Protein AF-M0CN90-F1 (afdb_monomer_lite)

Radius of gyration: 18.88 Å; chains: 1; bounding box: 42×48×54 Å

pLDDT: mean 77.05, std 21.04, range [26.45, 98.25]

Sequence (256 aa):
MTVVVMGIDALDPELVDPEGHPNLTLDAHRAVGTIESAAGEPSTHELWPTIITGLDPADHGLTLEDDGVAWGNPLLEFGSGVADYLLPDGLQTRIGAWLLTNTDTDAFRTPATYYEEEGIETLFDGREATAIGVPNYVVDPDSEDREHNLRRSLGDLFERDSEATGGHTSADPYEFYERCMEMAMVRVARARRGLRGGRYELVFAYTSGLDLIGHVTYDLPDLQRAAYDEIDEFVGELRGDLDEGDELLPVSYTHL

Foldseek 3Di:
DAEEEEEEEAPDPVLDDCVLQVLLVDPDDDDDDDQCAPVRFDDLQFVLLCVFQVDHSVVLVRHCVVPLQDDDDPVVVVVVVVCVVPPDPVVVVVVSVCCVLPPPSDSFAQEQVSCVVVVGDTPPPPWQEDEAPRTNYHPDSPDDHPVNVLSNVCVQQWAADPVDPLRTEHPDLVVNLVSLLVNLLVQLVVLLVVLVVPRTNYYYTYGCSLSSSCSHCVVPSVSSSVSSSSNSVSSVVSVVSDDPPYHYHYDYDHTD

InterPro domains:
  IPR002591 Type I phosphodiesterase/nucleotide pyrophosphatase/phosphate transferase [PF01663] (3-245)
  IPR017850 Alkaline-phosphatase-like, core domain superfamily [G3DSA:3.40.720.10] (2-249)
  IPR017850 Alkaline-phosphatase-like, core domain superfamily [SSF53649] (3-240)

Structure (mmCIF, N/CA/C/O backbone):
data_AF-M0CN90-F1
#
_entry.id   AF-M0CN90-F1
#
loop_
_atom_site.group_PDB
_atom_site.id
_atom_site.type_symbol
_atom_site.label_atom_id
_atom_site.label_alt_id
_atom_site.label_comp_id
_atom_site.label_asym_id
_atom_site.label_entity_id
_atom_site.label_seq_id
_atom_site.pdbx_PDB_ins_code
_atom_site.Cartn_x
_atom_site.Cartn_y
_atom_site.Cartn_z
_atom_site.occupancy
_atom_site.B_iso_or_equiv
_atom_site.auth_seq_id
_atom_site.auth_comp_id
_atom_site.auth_asym_id
_atom_site.auth_atom_id
_atom_site.pdbx_PDB_model_num
ATOM 1 N N . MET A 1 1 ? -7.919 -5.047 20.293 1.00 91.62 1 MET A N 1
ATOM 2 C CA . MET A 1 1 ? -8.164 -5.665 18.989 1.00 91.62 1 MET A CA 1
ATOM 3 C C . MET A 1 1 ? -8.073 -4.564 17.974 1.00 91.62 1 MET A C 1
ATOM 5 O O . MET A 1 1 ? -8.886 -3.646 18.005 1.00 91.62 1 MET A O 1
ATOM 9 N N . THR A 1 2 ? -7.050 -4.664 17.148 1.00 97.31 2 THR A N 1
ATOM 10 C CA . THR A 1 2 ? -6.794 -3.826 15.990 1.00 97.31 2 THR A CA 1
ATOM 11 C C . THR A 1 2 ? -6.847 -4.734 14.775 1.00 97.31 2 THR A C 1
ATOM 13 O O . THR A 1 2 ? -6.195 -5.777 14.760 1.00 97.31 2 THR A O 1
ATOM 16 N N . VAL A 1 3 ? -7.603 -4.345 13.756 1.00 97.56 3 VAL A N 1
ATOM 17 C CA . VAL A 1 3 ? -7.499 -4.965 12.435 1.00 97.56 3 VAL A CA 1
ATOM 18 C C . VAL A 1 3 ? -6.514 -4.141 11.620 1.00 97.56 3 VAL A C 1
ATOM 20 O O . VAL A 1 3 ? -6.667 -2.926 11.487 1.00 97.56 3 VAL A O 1
ATOM 23 N N . VAL A 1 4 ? -5.485 -4.790 11.091 1.00 97.75 4 VAL A N 1
ATOM 24 C CA . VAL A 1 4 ? -4.494 -4.173 10.218 1.00 97.75 4 VAL A CA 1
ATOM 25 C C . VAL A 1 4 ? -4.732 -4.663 8.801 1.00 97.75 4 VAL A C 1
ATOM 27 O O . VAL A 1 4 ? -4.558 -5.842 8.514 1.00 97.75 4 VAL A O 1
ATOM 30 N N . VAL A 1 5 ? -5.111 -3.757 7.908 1.00 96.81 5 VAL A N 1
ATOM 31 C CA . VAL A 1 5 ? -5.184 -4.029 6.474 1.00 96.81 5 VAL A CA 1
ATOM 32 C C . VAL A 1 5 ? -3.907 -3.514 5.826 1.00 96.81 5 VAL A C 1
ATOM 34 O O . VAL A 1 5 ? -3.586 -2.329 5.940 1.00 96.81 5 VAL A O 1
ATOM 37 N N . MET A 1 6 ? -3.176 -4.408 5.165 1.00 95.94 6 MET A N 1
ATOM 38 C CA . MET A 1 6 ? -1.982 -4.068 4.396 1.00 95.94 6 MET A CA 1
ATOM 39 C C . MET A 1 6 ? -2.282 -4.252 2.912 1.00 95.94 6 MET A C 1
ATOM 41 O O . MET A 1 6 ? -2.244 -5.363 2.387 1.00 95.94 6 MET A O 1
ATOM 45 N N . GLY A 1 7 ? -2.602 -3.149 2.249 1.00 93.31 7 GLY A N 1
ATOM 46 C CA . GLY A 1 7 ? -2.740 -3.073 0.809 1.00 93.31 7 GLY A CA 1
ATOM 47 C C . GLY A 1 7 ? -1.380 -3.158 0.125 1.00 93.31 7 GLY A C 1
ATOM 48 O O . GLY A 1 7 ? -0.528 -2.293 0.335 1.00 93.31 7 GLY A O 1
ATOM 49 N N . ILE A 1 8 ? -1.176 -4.192 -0.680 1.00 91.88 8 ILE A N 1
ATOM 50 C CA . ILE A 1 8 ? 0.037 -4.395 -1.474 1.00 91.88 8 ILE A CA 1
ATOM 51 C C . ILE A 1 8 ? -0.403 -4.364 -2.928 1.00 91.88 8 ILE A C 1
ATOM 53 O O . ILE A 1 8 ? -1.135 -5.253 -3.351 1.00 91.88 8 ILE A O 1
ATOM 57 N N . ASP A 1 9 ? -0.030 -3.333 -3.674 1.00 86.81 9 ASP A N 1
ATOM 58 C CA . ASP A 1 9 ? -0.393 -3.262 -5.088 1.00 86.81 9 ASP A CA 1
ATOM 59 C C . ASP A 1 9 ? 0.385 -4.293 -5.918 1.00 86.81 9 ASP A C 1
ATOM 61 O O . ASP A 1 9 ? 1.567 -4.508 -5.649 1.00 86.81 9 ASP A O 1
ATOM 65 N N . ALA A 1 10 ? -0.276 -4.912 -6.897 1.00 81.56 10 ALA A N 1
ATOM 66 C CA . ALA A 1 10 ? 0.286 -5.896 -7.824 1.00 81.56 10 ALA A CA 1
ATOM 67 C C . ALA A 1 10 ? 1.045 -7.066 -7.159 1.00 81.56 10 ALA A C 1
ATOM 69 O O . ALA A 1 10 ? 2.125 -7.461 -7.606 1.00 81.56 10 ALA A O 1
ATOM 70 N N . LEU A 1 11 ? 0.491 -7.645 -6.084 1.00 86.62 11 LEU A N 1
ATOM 71 C CA . LEU A 1 11 ? 1.008 -8.894 -5.518 1.00 86.62 11 LEU A CA 1
ATOM 72 C C . LEU A 1 11 ? 0.557 -10.064 -6.401 1.00 86.62 11 LEU A C 1
ATOM 74 O O . LEU A 1 11 ? -0.553 -10.585 -6.260 1.00 86.62 11 LEU A O 1
ATOM 78 N N . ASP A 1 12 ? 1.428 -10.473 -7.314 1.00 83.56 12 ASP A N 1
ATOM 79 C CA . ASP A 1 12 ? 1.154 -11.522 -8.286 1.00 83.56 12 ASP A CA 1
ATOM 80 C C . ASP A 1 12 ? 1.281 -12.918 -7.645 1.00 83.56 12 ASP A C 1
ATOM 82 O O . ASP A 1 12 ? 2.375 -13.302 -7.212 1.00 83.56 12 ASP A O 1
ATOM 86 N N . PRO A 1 13 ? 0.201 -13.724 -7.596 1.00 80.94 13 PRO A N 1
ATOM 87 C CA . PRO A 1 13 ? 0.254 -15.076 -7.053 1.00 80.94 13 PRO A CA 1
ATOM 88 C C . PRO A 1 13 ? 1.212 -16.011 -7.809 1.00 80.94 13 PRO A C 1
ATOM 90 O O . PRO A 1 13 ? 1.616 -17.020 -7.234 1.00 80.94 13 PRO A O 1
ATOM 93 N N . GLU A 1 14 ? 1.587 -15.717 -9.059 1.00 83.19 14 GLU A N 1
ATOM 94 C CA . GLU A 1 14 ? 2.579 -16.500 -9.807 1.00 83.19 14 GLU A CA 1
ATOM 95 C C . GLU A 1 14 ? 4.022 -16.232 -9.351 1.00 83.19 14 GLU A C 1
ATOM 97 O O . GLU A 1 14 ? 4.887 -17.100 -9.500 1.00 83.19 14 GLU A O 1
ATOM 102 N N . LEU A 1 15 ? 4.285 -15.059 -8.765 1.00 85.31 15 LEU A N 1
ATOM 103 C CA . LEU A 1 15 ? 5.597 -14.674 -8.232 1.00 85.31 15 LEU A CA 1
ATOM 104 C C . LEU A 1 15 ? 5.745 -14.987 -6.736 1.00 85.31 15 LEU A C 1
ATOM 106 O O . LEU A 1 15 ? 6.863 -15.068 -6.220 1.00 85.31 15 LEU A O 1
ATOM 110 N N . VAL A 1 16 ? 4.633 -15.221 -6.036 1.00 88.19 16 VAL A N 1
ATOM 111 C CA . VAL A 1 16 ? 4.636 -15.604 -4.624 1.00 88.19 16 VAL A CA 1
ATOM 112 C C . VAL A 1 16 ? 4.967 -17.094 -4.448 1.00 88.19 16 VAL A C 1
ATOM 114 O O . VAL A 1 16 ? 4.145 -17.971 -4.696 1.00 88.19 16 VAL A O 1
ATOM 117 N N . ASP A 1 17 ? 6.159 -17.388 -3.925 1.00 88.88 17 ASP A N 1
ATOM 118 C CA . ASP A 1 17 ? 6.521 -18.699 -3.365 1.00 88.88 17 ASP A CA 1
ATOM 119 C C . ASP A 1 17 ? 6.023 -18.851 -1.909 1.00 88.88 17 ASP A C 1
ATOM 121 O O . ASP A 1 17 ? 6.490 -18.111 -1.051 1.00 88.88 17 ASP A O 1
ATOM 125 N N . PRO A 1 18 ? 5.130 -19.800 -1.565 1.00 88.81 18 PRO A N 1
ATOM 126 C CA . PRO A 1 18 ? 4.679 -19.996 -0.183 1.00 88.81 18 PRO A CA 1
ATOM 127 C C . PRO A 1 18 ? 5.769 -20.429 0.809 1.00 88.81 18 PRO A C 1
ATOM 129 O O . PRO A 1 18 ? 5.632 -20.189 2.008 1.00 88.81 18 PRO A O 1
ATOM 132 N N . GLU A 1 19 ? 6.832 -21.099 0.348 1.00 89.44 19 GLU A N 1
ATOM 133 C CA . GLU A 1 19 ? 7.950 -21.477 1.224 1.00 89.44 19 GLU A CA 1
ATOM 134 C C . GLU A 1 19 ? 8.908 -20.298 1.449 1.00 89.44 19 GLU A C 1
ATOM 136 O O . GLU A 1 19 ? 9.444 -20.149 2.549 1.00 89.44 19 GLU A O 1
ATOM 141 N N . GLY A 1 20 ? 9.099 -19.465 0.421 1.00 91.44 20 GLY A N 1
ATOM 142 C CA . GLY A 1 20 ? 9.940 -18.264 0.458 1.00 91.44 20 GLY A CA 1
ATOM 143 C C . GLY A 1 20 ? 9.260 -17.035 1.069 1.00 91.44 20 GLY A C 1
ATOM 144 O O . GLY A 1 20 ? 9.920 -16.257 1.748 1.00 91.44 20 GLY A O 1
ATOM 145 N N . HIS A 1 21 ? 7.942 -16.904 0.897 1.00 94.19 21 HIS A N 1
ATOM 146 C CA . HIS A 1 21 ? 7.136 -15.747 1.294 1.00 94.19 21 HIS A CA 1
ATOM 147 C C . HIS A 1 21 ? 5.956 -16.136 2.217 1.00 94.19 21 HIS A C 1
ATOM 149 O O . HIS A 1 21 ? 4.772 -16.005 1.857 1.00 94.19 21 HIS A O 1
ATOM 155 N N . PRO A 1 22 ? 6.231 -16.652 3.428 1.00 92.31 22 PRO A N 1
ATOM 156 C CA . PRO A 1 22 ? 5.194 -17.107 4.357 1.00 92.31 22 PRO A CA 1
ATOM 157 C C . PRO A 1 22 ? 4.334 -15.969 4.938 1.00 92.31 22 PRO A C 1
ATOM 159 O O . PRO A 1 22 ? 3.266 -16.226 5.498 1.00 92.31 22 PRO A O 1
ATOM 162 N N . ASN A 1 23 ? 4.782 -14.714 4.861 1.00 93.38 23 ASN A N 1
ATOM 163 C CA . ASN A 1 23 ? 4.034 -13.549 5.333 1.00 93.38 23 ASN A CA 1
ATOM 164 C C . ASN A 1 23 ? 3.119 -12.972 4.246 1.00 93.38 23 ASN A C 1
ATOM 166 O O . ASN A 1 23 ? 2.105 -12.357 4.578 1.00 93.38 23 ASN A O 1
ATOM 170 N N . LEU A 1 24 ? 3.422 -13.227 2.969 1.00 90.31 24 LEU A N 1
ATOM 171 C CA . LEU A 1 24 ? 2.537 -12.929 1.834 1.00 90.31 24 LEU A CA 1
ATOM 172 C C . LEU A 1 24 ? 1.493 -14.034 1.602 1.00 90.31 24 LEU A C 1
ATOM 174 O O . LEU A 1 24 ? 0.438 -13.782 1.023 1.00 90.31 24 LEU A O 1
ATOM 178 N N . THR A 1 25 ? 1.744 -15.243 2.115 1.00 83.56 25 THR A N 1
ATOM 179 C CA . THR A 1 25 ? 0.852 -16.413 2.027 1.00 83.56 25 THR A CA 1
ATOM 180 C C . THR A 1 25 ? 0.270 -16.806 3.387 1.00 83.56 25 THR A C 1
ATOM 182 O O . THR A 1 25 ? 0.500 -17.901 3.898 1.00 83.56 25 THR A O 1
ATOM 185 N N . LEU A 1 26 ? -0.509 -15.903 3.997 1.00 70.75 26 LEU A N 1
ATOM 186 C CA . LEU A 1 26 ? -1.141 -16.156 5.300 1.00 70.75 26 LEU A CA 1
ATOM 187 C C . LEU A 1 26 ? -2.052 -17.404 5.311 1.00 70.75 26 LEU A C 1
ATOM 189 O O . LEU A 1 26 ? -2.418 -17.957 4.274 1.00 70.75 26 LEU A O 1
ATOM 193 N N . ASP A 1 27 ? -2.466 -17.809 6.520 1.00 70.06 27 ASP A N 1
ATOM 194 C CA . ASP A 1 27 ? -3.190 -19.058 6.822 1.00 70.06 27 ASP A CA 1
ATOM 195 C C . ASP A 1 27 ? -4.429 -19.320 5.941 1.00 70.06 27 ASP A C 1
ATOM 197 O O . ASP A 1 27 ? -4.827 -20.471 5.740 1.00 70.06 27 ASP A O 1
ATOM 201 N N . ALA A 1 28 ? -5.047 -18.260 5.413 1.00 69.62 28 ALA A N 1
ATOM 202 C CA . ALA A 1 28 ? -6.097 -18.334 4.413 1.00 69.62 28 ALA A CA 1
ATOM 203 C C . ALA A 1 28 ? -5.933 -17.214 3.376 1.00 69.62 28 ALA A C 1
ATOM 205 O O . ALA A 1 28 ? -5.725 -16.056 3.727 1.00 69.62 28 ALA A O 1
ATOM 206 N N . HIS A 1 29 ? -6.111 -17.556 2.102 1.00 69.62 29 HIS A N 1
ATOM 207 C CA . HIS A 1 29 ? -6.199 -16.603 0.999 1.00 69.62 29 HIS A CA 1
ATOM 208 C C . HIS A 1 29 ? -7.374 -16.975 0.091 1.00 69.62 29 HIS A C 1
ATOM 210 O O . HIS A 1 29 ? -7.769 -18.141 -0.013 1.00 69.62 29 HIS A O 1
ATOM 216 N N . ARG A 1 30 ? -7.963 -15.974 -0.562 1.00 68.94 30 ARG A N 1
ATOM 217 C CA . ARG A 1 30 ? -9.042 -16.164 -1.532 1.00 68.94 30 ARG A CA 1
ATOM 218 C C . ARG A 1 30 ? -8.953 -15.076 -2.593 1.00 68.94 30 ARG A C 1
ATOM 220 O O . ARG A 1 30 ? -8.788 -13.913 -2.248 1.00 68.94 30 ARG A O 1
ATOM 227 N N . ALA A 1 31 ? -9.138 -15.449 -3.857 1.00 67.75 31 ALA A N 1
ATOM 228 C CA . ALA A 1 31 ? -9.367 -14.470 -4.911 1.00 67.75 31 ALA A CA 1
ATOM 229 C C . ALA A 1 31 ? -10.684 -13.722 -4.647 1.00 67.75 31 ALA A C 1
ATOM 231 O O . ALA A 1 31 ? -11.738 -14.343 -4.442 1.00 67.75 31 ALA A O 1
ATOM 232 N N . VAL A 1 32 ? -10.620 -12.393 -4.642 1.00 65.19 32 VAL A N 1
ATOM 233 C CA . VAL A 1 32 ? -11.817 -11.551 -4.718 1.00 65.19 32 VAL A CA 1
ATOM 234 C C . VAL A 1 32 ? -12.443 -11.745 -6.109 1.00 65.19 32 VAL A C 1
ATOM 236 O O . VAL A 1 32 ? -11.771 -12.188 -7.042 1.00 65.19 32 VAL A O 1
ATOM 239 N N . GLY A 1 33 ? -13.753 -11.518 -6.243 1.00 60.81 33 GLY A N 1
ATOM 240 C CA . GLY A 1 33 ? -14.392 -11.530 -7.562 1.00 60.81 33 GLY A CA 1
ATOM 241 C C . GLY A 1 33 ? -13.743 -10.508 -8.500 1.00 60.81 33 GLY A C 1
ATOM 242 O O . GLY A 1 33 ? -13.182 -9.517 -8.039 1.00 60.81 33 GLY A O 1
ATOM 243 N N . THR A 1 34 ? -13.812 -10.751 -9.809 1.00 62.94 34 THR A N 1
ATOM 244 C CA . THR A 1 34 ? -13.372 -9.774 -10.810 1.00 62.94 34 THR A CA 1
ATOM 245 C C . THR A 1 34 ? -14.266 -8.545 -10.724 1.00 62.94 34 THR A C 1
ATOM 247 O O . THR A 1 34 ? -15.483 -8.666 -10.856 1.00 62.94 34 THR A O 1
ATOM 250 N N . ILE A 1 35 ? -13.659 -7.386 -10.497 1.00 62.88 35 ILE A N 1
ATOM 251 C CA . ILE A 1 35 ? -14.335 -6.096 -10.598 1.00 62.88 35 ILE A CA 1
ATOM 252 C C . ILE A 1 35 ? -14.234 -5.678 -12.066 1.00 62.88 35 ILE A C 1
ATOM 254 O O . ILE A 1 35 ? -13.133 -5.621 -12.619 1.00 62.88 35 ILE A O 1
ATOM 258 N N . GLU A 1 36 ? -15.377 -5.462 -12.718 1.00 60.16 36 GLU A N 1
ATOM 259 C CA . GLU A 1 36 ? -15.402 -4.909 -14.072 1.00 60.16 36 GLU A CA 1
ATOM 260 C C . GLU A 1 36 ? -15.020 -3.432 -13.984 1.00 60.16 36 GLU A C 1
ATOM 262 O O . GLU A 1 36 ? -15.802 -2.597 -13.533 1.00 60.16 36 GLU A O 1
ATOM 267 N N . SER A 1 37 ? -13.786 -3.126 -14.381 1.00 59.22 37 SER A N 1
ATOM 268 C CA . SER A 1 37 ? -13.364 -1.743 -14.568 1.00 59.22 37 SER A CA 1
ATOM 269 C C . SER A 1 37 ? -14.128 -1.116 -15.726 1.00 59.22 37 SER A C 1
ATOM 271 O O . SER A 1 37 ? -14.329 -1.761 -16.761 1.00 59.22 37 SER A O 1
ATOM 273 N N . ALA A 1 38 ? -14.472 0.164 -15.592 1.00 55.72 38 ALA A N 1
ATOM 274 C CA . ALA A 1 38 ? -15.058 0.936 -16.683 1.00 55.72 38 ALA A CA 1
ATOM 275 C C . ALA A 1 38 ? -14.080 1.049 -17.878 1.00 55.72 38 ALA A C 1
ATOM 277 O O . ALA A 1 38 ? -14.484 1.021 -19.038 1.00 55.72 38 ALA A O 1
ATOM 278 N N . ALA A 1 39 ? -12.768 1.038 -17.612 1.00 51.03 39 ALA A N 1
ATOM 279 C CA . ALA A 1 39 ? -11.722 1.019 -18.637 1.00 51.03 39 ALA A CA 1
ATOM 280 C C . ALA A 1 39 ? -11.492 -0.363 -19.286 1.00 51.03 39 ALA A C 1
ATOM 282 O O . ALA A 1 39 ? -10.714 -0.474 -20.234 1.00 51.03 39 ALA A O 1
ATOM 283 N N . GLY A 1 40 ? -12.141 -1.424 -18.795 1.00 51.19 40 GLY A N 1
ATOM 284 C CA . GLY A 1 40 ? -11.952 -2.798 -19.271 1.00 51.19 40 GLY A CA 1
ATOM 285 C C . GLY A 1 40 ? -10.717 -3.519 -18.710 1.00 51.19 40 GLY A C 1
ATOM 286 O O . GLY A 1 40 ? -10.581 -4.721 -18.935 1.00 51.19 40 GLY A O 1
ATOM 287 N N . GLU A 1 41 ? -9.864 -2.833 -17.942 1.00 54.50 41 GLU A N 1
ATOM 288 C CA . GLU A 1 41 ? -8.723 -3.399 -17.209 1.00 54.50 41 GLU A CA 1
ATOM 289 C C . GLU A 1 41 ? -8.724 -2.885 -15.757 1.00 54.50 41 GLU A C 1
ATOM 291 O O . GLU A 1 41 ? -8.949 -1.693 -15.554 1.00 54.50 41 GLU A O 1
ATOM 296 N N . PRO A 1 42 ? -8.483 -3.736 -14.738 1.00 58.62 42 PRO A N 1
ATOM 297 C CA . PRO A 1 42 ? -8.499 -3.314 -13.336 1.00 58.62 42 PRO A CA 1
ATOM 298 C C . PRO A 1 42 ? -7.538 -2.137 -13.089 1.00 58.62 42 PRO A C 1
ATOM 300 O O . PRO A 1 42 ? -6.386 -2.202 -13.489 1.00 58.62 42 PRO A O 1
ATOM 303 N N . SER A 1 43 ? -7.979 -1.067 -12.422 1.00 67.56 43 SER A N 1
ATOM 304 C CA . SER A 1 43 ? -7.132 0.100 -12.129 1.00 67.56 43 SER A CA 1
ATOM 305 C C . SER A 1 43 ? -7.096 0.414 -10.643 1.00 67.56 43 SER A C 1
ATOM 307 O O . SER A 1 43 ? -8.141 0.434 -9.990 1.00 67.56 43 SER A O 1
ATOM 309 N N . THR A 1 44 ? -5.921 0.788 -10.127 1.00 70.69 44 THR A N 1
ATOM 310 C CA . THR A 1 44 ? -5.745 1.371 -8.787 1.00 70.69 44 THR A CA 1
ATOM 311 C C . THR A 1 44 ? -6.780 2.462 -8.492 1.00 70.69 44 THR A C 1
ATOM 313 O O . THR A 1 44 ? -7.241 2.583 -7.357 1.00 70.69 44 THR A O 1
ATOM 316 N N . HIS A 1 45 ? -7.160 3.246 -9.513 1.00 72.88 45 HIS A N 1
ATOM 317 C CA . HIS A 1 45 ? -8.117 4.346 -9.392 1.00 72.88 45 HIS A CA 1
ATOM 318 C C . HIS A 1 45 ? -9.501 3.878 -8.923 1.00 72.88 45 HIS A C 1
ATOM 320 O O . HIS A 1 45 ? -10.139 4.552 -8.121 1.00 72.88 45 HIS A O 1
ATOM 326 N N . GLU A 1 46 ? -9.937 2.718 -9.402 1.00 74.94 46 GLU A N 1
ATOM 327 C CA . GLU A 1 46 ? -11.286 2.186 -9.200 1.00 74.94 46 GLU A CA 1
ATOM 328 C C . GLU A 1 46 ? -11.313 1.147 -8.071 1.00 74.94 46 GLU A C 1
ATOM 330 O O . GLU A 1 46 ? -12.214 1.125 -7.233 1.00 74.94 46 GLU A O 1
ATOM 335 N N . LEU A 1 47 ? -10.279 0.309 -7.991 1.00 81.50 47 LEU A N 1
ATOM 336 C CA . LEU A 1 47 ? -10.271 -0.852 -7.104 1.00 81.50 47 LEU A CA 1
ATOM 337 C C . LEU A 1 47 ? -10.116 -0.489 -5.631 1.00 81.50 47 LEU A C 1
ATOM 339 O O . LEU A 1 47 ? -10.755 -1.110 -4.788 1.00 81.50 47 LEU A O 1
ATOM 343 N N . TRP A 1 48 ? -9.285 0.497 -5.283 1.00 86.00 48 TRP A N 1
ATOM 344 C CA . TRP A 1 48 ? -9.124 0.877 -3.876 1.00 86.00 48 TRP A CA 1
ATOM 345 C C . TRP A 1 48 ? -10.375 1.542 -3.297 1.00 86.00 48 TRP A C 1
ATOM 347 O O . TRP A 1 48 ? -10.775 1.135 -2.204 1.00 86.00 48 TRP A O 1
ATOM 357 N N . PRO A 1 49 ? -11.058 2.463 -4.007 1.00 89.50 49 PRO A N 1
ATOM 358 C CA . PRO A 1 49 ? -12.402 2.894 -3.632 1.00 89.50 49 PRO A CA 1
ATOM 359 C C . PRO A 1 49 ? -13.386 1.732 -3.481 1.00 89.50 49 PRO A C 1
ATOM 361 O O . PRO A 1 49 ? -14.093 1.668 -2.476 1.00 89.50 49 PRO A O 1
ATOM 364 N N . THR A 1 50 ? -13.380 0.764 -4.403 1.00 89.19 50 THR A N 1
ATOM 365 C CA . THR A 1 50 ? -14.203 -0.451 -4.276 1.00 89.19 50 THR A CA 1
ATOM 366 C C . THR A 1 50 ? -13.862 -1.237 -3.002 1.00 89.19 50 THR A C 1
ATOM 368 O O . THR A 1 50 ? -14.757 -1.645 -2.267 1.00 89.19 50 THR A O 1
ATOM 371 N N . ILE A 1 51 ? -12.579 -1.409 -2.667 1.00 88.88 51 ILE A N 1
ATOM 372 C CA . ILE A 1 51 ? -12.138 -2.113 -1.450 1.00 88.88 51 ILE A CA 1
ATOM 373 C C . ILE A 1 51 ? -12.620 -1.397 -0.183 1.00 88.88 51 ILE A C 1
ATOM 375 O O . ILE A 1 51 ? -13.039 -2.061 0.767 1.00 88.88 51 ILE A O 1
ATOM 379 N N . ILE A 1 52 ? -12.553 -0.062 -0.142 1.00 93.38 52 ILE A N 1
ATOM 380 C CA . ILE A 1 52 ? -12.901 0.692 1.070 1.00 93.38 52 ILE A CA 1
ATOM 381 C C . ILE A 1 52 ? -14.401 0.954 1.228 1.00 93.38 52 ILE A C 1
ATOM 383 O O . ILE A 1 52 ? -14.837 1.172 2.355 1.00 93.38 52 ILE A O 1
ATOM 387 N N . THR A 1 53 ? -15.181 0.916 0.146 1.00 93.81 53 THR A N 1
ATOM 388 C CA . THR A 1 53 ? -16.639 1.163 0.160 1.00 93.81 53 THR A CA 1
ATOM 389 C C . THR A 1 53 ? -17.468 -0.118 0.038 1.00 93.81 53 THR A C 1
ATOM 391 O O . THR A 1 53 ? -18.601 -0.179 0.506 1.00 93.81 53 THR A O 1
ATOM 394 N N . GLY A 1 54 ? -16.917 -1.162 -0.587 1.00 90.56 54 GLY A N 1
ATOM 395 C CA . GLY A 1 54 ? -17.658 -2.355 -0.995 1.00 90.56 54 GLY A CA 1
ATOM 396 C C . GLY A 1 54 ? -18.609 -2.132 -2.178 1.00 90.56 54 GLY A C 1
ATOM 397 O O . GLY A 1 54 ? -19.450 -2.996 -2.427 1.00 90.56 54 GLY A O 1
ATOM 398 N N . LEU A 1 55 ? -18.509 -0.991 -2.867 1.00 90.44 55 LEU A N 1
ATOM 399 C CA . LEU A 1 55 ? -19.321 -0.620 -4.027 1.00 90.44 55 LEU A CA 1
ATOM 400 C C . LEU A 1 55 ? -18.568 -0.874 -5.333 1.00 90.44 55 LEU A C 1
ATOM 402 O O . LEU A 1 55 ? -17.347 -0.774 -5.356 1.00 90.44 55 LEU A O 1
ATOM 406 N N . ASP A 1 56 ? -19.292 -1.142 -6.419 1.00 87.06 56 ASP A N 1
ATOM 407 C CA . ASP A 1 56 ? -18.696 -1.223 -7.755 1.00 87.06 56 ASP A CA 1
ATOM 408 C C . ASP 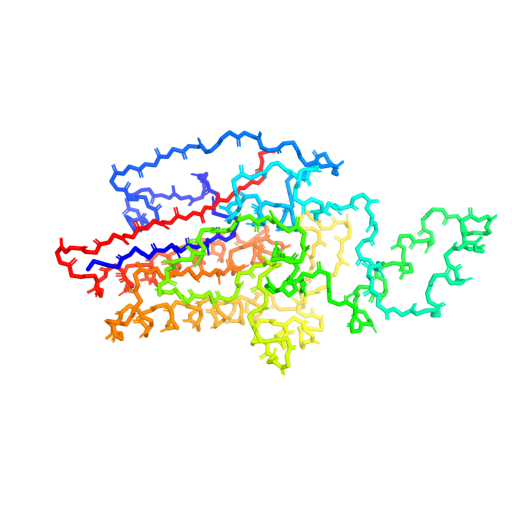A 1 56 ? -18.281 0.179 -8.266 1.00 87.06 56 ASP A C 1
ATOM 410 O O . ASP A 1 56 ? -18.823 1.190 -7.797 1.00 87.06 56 ASP A O 1
ATOM 414 N N . PRO A 1 57 ? -17.382 0.281 -9.270 1.00 84.69 57 PRO A N 1
ATOM 415 C CA . PRO A 1 57 ? -16.911 1.564 -9.804 1.00 84.69 57 PRO A CA 1
ATOM 416 C C . PRO A 1 57 ? -18.007 2.550 -10.206 1.00 84.69 57 PRO A C 1
ATOM 418 O O . PRO A 1 57 ? -17.925 3.738 -9.895 1.00 84.69 57 PRO A O 1
ATOM 421 N N . ALA A 1 58 ? -19.074 2.051 -10.833 1.00 84.50 58 ALA A N 1
ATOM 422 C CA . ALA A 1 58 ? -20.219 2.864 -11.236 1.00 84.50 58 ALA A CA 1
ATOM 423 C C . ALA A 1 58 ? -21.019 3.432 -10.048 1.00 84.50 58 ALA A C 1
ATOM 425 O O . ALA A 1 58 ? -21.682 4.457 -10.196 1.00 84.50 58 ALA A O 1
ATOM 426 N N . ASP A 1 59 ? -20.964 2.777 -8.886 1.00 88.81 59 ASP A N 1
ATOM 427 C CA . ASP A 1 59 ? -21.723 3.157 -7.694 1.00 88.81 59 ASP A CA 1
ATOM 428 C C . ASP A 1 59 ? -20.941 4.125 -6.798 1.00 88.81 59 ASP A C 1
ATOM 430 O O . ASP A 1 59 ? -21.543 5.011 -6.193 1.00 88.81 59 ASP A O 1
ATOM 434 N N . HIS A 1 60 ? -19.610 3.993 -6.723 1.00 88.00 60 HIS A N 1
ATOM 435 C CA . HIS A 1 60 ? -18.766 4.956 -6.005 1.00 88.00 60 HIS A CA 1
ATOM 436 C C . HIS A 1 60 ? -18.259 6.112 -6.881 1.00 88.00 60 HIS A C 1
ATOM 438 O O . HIS A 1 60 ? -17.555 6.976 -6.372 1.00 88.00 60 HIS A O 1
ATOM 444 N N . GLY A 1 61 ? -18.554 6.118 -8.186 1.00 85.12 61 GLY A N 1
ATOM 445 C CA . GLY A 1 61 ? -18.363 7.261 -9.091 1.00 85.12 61 GLY A CA 1
ATOM 446 C C . GLY A 1 61 ? -16.915 7.671 -9.388 1.00 85.12 61 GLY A C 1
ATOM 447 O O . GLY A 1 61 ? -16.694 8.696 -10.026 1.00 85.12 61 GLY A O 1
ATOM 448 N N . LEU A 1 62 ? -15.925 6.892 -8.947 1.00 82.12 62 LEU A N 1
ATOM 449 C CA . LEU A 1 62 ? -14.502 7.155 -9.193 1.00 82.12 62 LEU A CA 1
ATOM 450 C C . LEU A 1 62 ? -14.022 6.231 -10.310 1.00 82.12 62 LEU A C 1
ATOM 452 O O . LEU A 1 62 ? -13.385 5.218 -10.035 1.00 82.12 62 LEU A O 1
ATOM 456 N N . THR A 1 63 ? -14.400 6.554 -11.548 1.00 74.12 63 THR A N 1
ATOM 457 C CA . THR A 1 63 ? -14.124 5.760 -12.758 1.00 74.12 63 THR A CA 1
ATOM 458 C C . THR A 1 63 ? -13.116 6.435 -13.680 1.00 74.12 63 THR A C 1
ATOM 460 O O . THR A 1 63 ? -13.080 7.659 -13.772 1.00 74.12 63 THR A O 1
ATOM 463 N N . LEU A 1 64 ? -12.365 5.643 -14.445 1.00 62.56 64 LEU A N 1
ATOM 464 C CA . LEU A 1 64 ? -11.421 6.139 -15.454 1.00 62.56 64 LEU A CA 1
ATOM 465 C C . LEU A 1 64 ? -12.082 6.718 -16.721 1.00 62.56 64 LEU A C 1
ATOM 467 O O . LEU A 1 64 ? -11.388 7.358 -17.509 1.00 62.56 64 LEU A O 1
ATOM 471 N N . GLU A 1 65 ? -13.384 6.489 -16.944 1.00 49.59 65 GLU A N 1
ATOM 472 C CA . GLU A 1 65 ? -14.117 6.986 -18.126 1.00 49.59 65 GLU A CA 1
ATOM 473 C C . GLU A 1 65 ? -14.237 8.520 -18.171 1.00 49.59 65 GLU A C 1
ATOM 475 O O . GLU A 1 65 ? -14.306 9.094 -19.258 1.00 49.59 65 GLU A O 1
ATOM 480 N N . ASP A 1 66 ? -14.184 9.189 -17.017 1.00 43.03 66 ASP A N 1
ATOM 481 C CA . ASP A 1 66 ? -14.105 10.647 -16.911 1.00 43.03 66 ASP A CA 1
ATOM 482 C C . ASP A 1 66 ? -12.634 11.073 -16.835 1.00 43.03 66 ASP A C 1
ATOM 484 O O . ASP A 1 66 ? -12.189 11.507 -15.776 1.00 43.03 66 ASP A O 1
ATOM 488 N N . ASP A 1 67 ? -11.893 10.881 -17.941 1.00 40.22 67 ASP A N 1
ATOM 489 C CA . ASP A 1 67 ? -10.528 11.367 -18.224 1.00 40.22 67 ASP A CA 1
ATOM 490 C C . ASP A 1 67 ? -9.775 11.852 -16.974 1.00 40.22 67 ASP A C 1
ATOM 492 O O . ASP A 1 67 ? -10.079 12.939 -16.481 1.00 40.22 67 ASP A O 1
ATOM 496 N N . GLY A 1 68 ? -8.750 11.114 -16.520 1.00 40.25 68 GLY A N 1
ATOM 497 C CA . GLY A 1 68 ? -7.919 11.370 -15.321 1.00 40.25 68 GLY A CA 1
ATOM 498 C C . GLY A 1 68 ? -7.176 12.725 -15.220 1.00 40.25 68 GLY A C 1
ATOM 499 O O . GLY A 1 68 ? -6.089 12.798 -14.654 1.00 40.25 68 GLY A O 1
ATOM 500 N N . VAL A 1 69 ? -7.735 13.792 -15.788 1.00 35.88 69 VAL A N 1
ATOM 501 C CA . VAL A 1 69 ? -7.352 15.205 -15.785 1.00 35.88 69 VAL A CA 1
ATOM 502 C C . VAL A 1 69 ? -8.553 16.138 -15.477 1.00 35.88 69 VAL A C 1
ATOM 504 O O . VAL A 1 69 ? -8.369 17.350 -1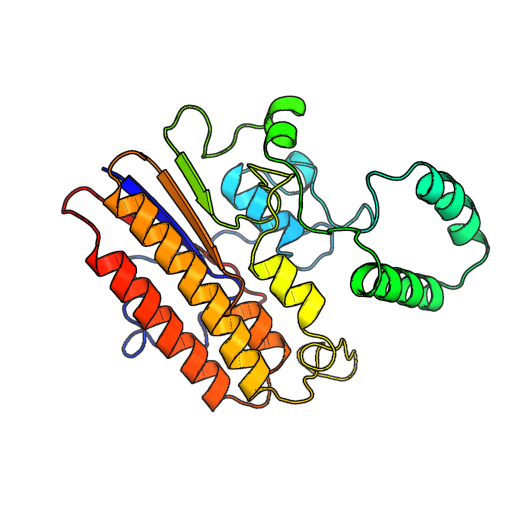5.372 1.00 35.88 69 VAL A O 1
ATOM 507 N N . ALA A 1 70 ? -9.779 15.646 -15.281 1.00 34.34 70 ALA A N 1
ATOM 508 C CA . ALA A 1 70 ? -10.827 16.424 -14.610 1.00 34.34 70 ALA A CA 1
ATOM 509 C C . ALA A 1 70 ? -10.737 16.070 -13.116 1.00 34.34 70 ALA A C 1
ATOM 511 O O . ALA A 1 70 ? -10.796 14.908 -12.755 1.00 34.34 70 ALA A O 1
ATOM 512 N N . TRP A 1 71 ? -10.430 16.969 -12.184 1.00 34.56 71 TRP A N 1
ATOM 513 C CA . TRP A 1 71 ? -11.314 18.042 -11.753 1.00 34.56 71 TRP A CA 1
ATOM 514 C C . TRP A 1 71 ? -10.540 19.100 -10.948 1.00 34.56 71 TRP A C 1
ATOM 516 O O . TRP A 1 71 ? -9.690 18.778 -10.121 1.00 34.56 71 TRP A O 1
ATOM 526 N N . GLY A 1 72 ? -10.881 20.378 -11.164 1.00 28.97 72 GLY A N 1
ATOM 527 C CA . GLY A 1 72 ? -10.524 21.477 -10.253 1.00 28.97 72 GLY A CA 1
ATOM 528 C C . GLY A 1 72 ? -10.165 22.825 -10.889 1.00 28.97 72 GLY A C 1
ATOM 529 O O . GLY A 1 72 ? -10.111 23.826 -10.173 1.00 28.97 72 GLY A O 1
ATOM 530 N N . ASN A 1 73 ? -9.940 22.914 -12.207 1.00 30.22 73 ASN A N 1
ATOM 531 C CA . ASN A 1 73 ? -9.547 24.178 -12.843 1.00 30.22 73 ASN A CA 1
ATOM 532 C C . ASN A 1 73 ? -10.575 24.650 -13.893 1.00 30.22 73 ASN A C 1
ATOM 534 O O . ASN A 1 73 ? -10.632 24.071 -14.979 1.00 30.22 73 ASN A O 1
ATOM 538 N N . PRO A 1 74 ? -11.323 25.746 -13.643 1.00 34.12 74 PRO A N 1
ATOM 539 C CA . PRO A 1 74 ? -12.285 26.325 -14.593 1.00 34.12 74 PRO A CA 1
ATOM 540 C C . PRO A 1 74 ? -11.701 26.664 -15.977 1.00 34.12 74 PRO A C 1
ATOM 542 O O . PRO A 1 74 ? -12.437 26.877 -16.937 1.00 34.12 74 PRO A O 1
ATOM 545 N N . LEU A 1 75 ? -10.370 26.750 -16.097 1.00 31.98 75 LEU A N 1
ATOM 546 C CA . LEU A 1 75 ? -9.676 26.967 -17.368 1.00 31.98 75 LEU A CA 1
ATOM 547 C C . LEU A 1 75 ? -9.584 25.705 -18.243 1.00 31.98 75 LEU A C 1
ATOM 549 O O . LEU A 1 75 ? -9.493 25.845 -19.462 1.00 31.98 75 LEU A O 1
ATOM 553 N N . LEU A 1 76 ? -9.615 24.502 -17.658 1.00 34.09 76 LEU A N 1
ATOM 554 C CA . LEU A 1 76 ? -9.536 23.230 -18.391 1.00 34.09 76 LEU A CA 1
ATOM 555 C C . LEU A 1 76 ? -10.899 22.815 -18.971 1.00 34.09 76 LEU A C 1
ATOM 557 O O . LEU A 1 76 ? -10.950 22.390 -20.123 1.00 34.09 76 LEU A O 1
ATOM 561 N N . GLU A 1 77 ? -12.002 23.077 -18.259 1.00 36.72 77 GLU A N 1
ATOM 562 C CA . GLU A 1 77 ? -13.377 22.870 -18.763 1.00 36.72 77 GLU A CA 1
ATOM 563 C C . GLU A 1 77 ? -13.690 23.711 -20.012 1.00 36.72 77 GLU A C 1
ATOM 565 O O . GLU A 1 77 ? -14.471 23.312 -20.873 1.00 36.72 77 GLU A O 1
ATOM 570 N N . PHE A 1 78 ? -13.066 24.886 -20.147 1.00 36.31 78 PHE A N 1
ATOM 571 C CA . PHE A 1 78 ? -13.254 25.741 -21.322 1.00 36.31 78 PHE A CA 1
ATOM 572 C C . PHE A 1 78 ? -12.389 25.305 -22.520 1.00 36.31 78 PHE A C 1
ATOM 574 O O . PHE A 1 78 ? -12.666 25.687 -23.659 1.00 36.31 78 PHE A O 1
ATOM 581 N N . GLY A 1 79 ? -11.331 24.524 -22.274 1.00 34.94 79 GLY A N 1
ATOM 582 C CA . GLY A 1 79 ? -10.403 24.029 -23.292 1.00 34.94 79 GLY A CA 1
ATOM 583 C C . GLY A 1 79 ? -10.808 22.683 -23.900 1.00 34.94 79 GLY A C 1
ATOM 584 O O . GLY A 1 79 ? -10.643 22.502 -25.109 1.00 34.94 79 GLY A O 1
ATOM 585 N N . SER A 1 80 ? -11.372 21.770 -23.100 1.00 32.28 80 SER A N 1
ATOM 586 C CA . SER A 1 80 ? -11.765 20.419 -23.539 1.00 32.28 80 SER A CA 1
ATOM 587 C C . SER A 1 80 ? -12.807 20.450 -24.661 1.00 32.28 80 SER A C 1
ATOM 589 O O . SER A 1 80 ? -12.610 19.822 -25.699 1.00 32.28 80 SER A O 1
ATOM 591 N N . GLY A 1 81 ? -13.816 21.323 -24.560 1.00 39.06 81 GLY A N 1
ATOM 592 C CA . GLY A 1 81 ? -14.850 21.475 -25.594 1.00 39.06 81 GLY A CA 1
ATOM 593 C C . GLY A 1 81 ? -14.358 21.979 -26.963 1.00 39.06 81 GLY A C 1
ATOM 594 O O . GLY A 1 81 ? -15.099 21.918 -27.943 1.00 39.06 81 GLY A O 1
ATOM 595 N N . VAL A 1 82 ? -13.123 22.487 -27.062 1.00 40.00 82 VAL A N 1
ATOM 596 C CA . VAL A 1 82 ? -12.494 22.903 -28.333 1.00 40.00 82 VAL A CA 1
ATOM 597 C C . VAL A 1 82 ? -11.524 21.836 -28.858 1.00 40.00 82 VAL A C 1
ATOM 599 O O . VAL A 1 82 ? -11.330 21.731 -30.072 1.00 40.00 82 VAL A O 1
ATOM 602 N N . ALA A 1 83 ? -10.930 21.039 -27.966 1.00 37.47 83 ALA A N 1
ATOM 603 C CA . ALA A 1 83 ? -9.967 19.997 -28.308 1.00 37.47 83 ALA A CA 1
ATOM 604 C C . ALA A 1 83 ? -10.622 18.812 -29.039 1.00 37.47 83 ALA A C 1
ATOM 606 O O . ALA A 1 83 ? -10.074 18.377 -30.054 1.00 37.47 83 ALA A O 1
ATOM 607 N N . ASP A 1 84 ? -11.824 18.401 -28.618 1.00 41.84 84 ASP A N 1
ATOM 608 C CA . ASP A 1 84 ? -12.573 17.261 -29.186 1.00 41.84 84 ASP A CA 1
ATOM 609 C C . ASP A 1 84 ? -12.914 17.400 -30.674 1.00 41.84 84 ASP A C 1
ATOM 611 O O . ASP A 1 84 ? -13.196 16.422 -31.361 1.00 41.84 84 ASP A O 1
ATOM 615 N N . TYR A 1 85 ? -12.899 18.626 -31.203 1.00 44.09 85 TYR A N 1
ATOM 616 C CA . TYR A 1 85 ? -13.231 18.880 -32.604 1.00 44.09 85 TYR A CA 1
ATOM 617 C C . TYR A 1 85 ? -12.003 19.075 -33.505 1.00 44.09 85 TYR A C 1
ATOM 619 O O . TYR A 1 85 ? -12.124 19.040 -34.731 1.00 44.09 85 TYR A O 1
ATOM 627 N N . LEU A 1 86 ? -10.822 19.339 -32.935 1.00 43.16 86 LEU A N 1
ATOM 628 C CA . LEU A 1 86 ? -9.676 19.864 -33.690 1.00 43.16 86 LEU A CA 1
ATOM 629 C C . LEU A 1 86 ? -8.404 19.023 -33.596 1.00 43.16 86 LEU A C 1
ATOM 631 O O . LEU A 1 86 ? -7.528 19.189 -34.450 1.00 43.16 86 LEU A O 1
ATOM 635 N N . LEU A 1 87 ? -8.275 18.145 -32.602 1.00 38.03 87 LEU A N 1
ATOM 636 C CA . LEU A 1 87 ? -7.055 17.373 -32.387 1.00 38.03 87 LEU A CA 1
ATOM 637 C C . LEU A 1 87 ? -7.292 15.880 -32.652 1.00 38.03 87 LEU A C 1
ATOM 639 O O . LEU A 1 87 ? -8.243 15.321 -32.126 1.00 38.03 87 LEU A O 1
ATOM 643 N N . PRO A 1 88 ? -6.441 15.219 -33.459 1.00 43.91 88 PRO A N 1
ATOM 644 C CA . PRO A 1 88 ? -6.491 13.770 -33.624 1.00 43.91 88 PRO A CA 1
ATOM 645 C C . PRO A 1 88 ? -6.234 13.048 -32.295 1.00 43.91 88 PRO A C 1
ATOM 647 O O . PRO A 1 88 ? -5.322 13.445 -31.565 1.00 43.91 88 PRO A O 1
ATOM 650 N N . ASP A 1 89 ? -6.937 11.939 -32.057 1.00 40.81 89 ASP A N 1
ATOM 651 C CA . ASP A 1 89 ? -6.911 11.149 -30.813 1.00 40.81 89 ASP A CA 1
ATOM 652 C C . ASP A 1 89 ? -5.482 10.866 -30.298 1.00 40.81 89 ASP A C 1
ATOM 654 O O . ASP A 1 89 ? -5.171 11.073 -29.129 1.00 40.81 89 ASP A O 1
ATOM 658 N N . GLY A 1 90 ? -4.540 10.516 -31.185 1.00 31.86 90 GLY A N 1
ATOM 659 C CA . GLY A 1 90 ? -3.145 10.230 -30.803 1.00 31.86 90 GLY A CA 1
ATOM 660 C C . GLY A 1 90 ? -2.325 11.440 -30.319 1.00 31.86 90 GLY A C 1
ATOM 661 O O . GLY A 1 90 ? -1.272 11.271 -29.702 1.00 31.86 90 GLY A O 1
ATOM 662 N N . LEU A 1 91 ? -2.776 12.666 -30.597 1.00 38.12 91 LEU A N 1
ATOM 663 C CA . LEU A 1 91 ? -2.195 13.909 -30.076 1.00 38.12 91 LEU A CA 1
ATOM 664 C C . LEU A 1 91 ? -2.839 14.293 -28.739 1.00 38.12 91 LEU A C 1
ATOM 666 O O . LEU A 1 91 ? -2.129 14.777 -27.862 1.00 38.12 91 LEU A O 1
ATOM 670 N N . GLN A 1 92 ? -4.130 14.001 -28.559 1.00 40.69 92 GLN A N 1
ATOM 671 C CA . GLN A 1 92 ? -4.825 14.103 -27.273 1.00 40.69 92 GLN A CA 1
ATOM 672 C C . GLN A 1 92 ? -4.206 13.162 -26.235 1.00 40.69 92 GLN A C 1
ATOM 674 O O . GLN A 1 92 ? -3.827 13.632 -25.170 1.00 40.69 92 GLN A O 1
ATOM 679 N N . THR A 1 93 ? -3.958 11.889 -26.567 1.00 36.62 93 THR A N 1
ATOM 680 C CA . THR A 1 93 ? -3.292 10.943 -25.651 1.00 36.62 93 THR A CA 1
ATOM 681 C C . THR A 1 93 ? -1.889 11.409 -25.260 1.00 36.62 93 THR A C 1
ATOM 683 O O . THR A 1 93 ? -1.479 11.253 -24.117 1.00 36.62 93 THR A O 1
ATOM 686 N N . ARG A 1 94 ? -1.143 12.031 -26.183 1.00 33.59 94 ARG A N 1
ATOM 687 C CA . ARG A 1 94 ? 0.199 12.573 -25.902 1.00 33.59 94 ARG A CA 1
ATOM 688 C C . ARG A 1 94 ? 0.168 13.849 -25.064 1.00 33.59 94 ARG A C 1
ATOM 690 O O . ARG A 1 94 ? 1.069 14.050 -24.261 1.00 33.59 94 ARG A O 1
ATOM 697 N N . ILE A 1 95 ? -0.842 14.698 -25.243 1.00 36.34 95 ILE A N 1
ATOM 698 C CA . ILE A 1 95 ? -1.040 15.910 -24.437 1.00 36.34 95 ILE A CA 1
ATOM 699 C C . ILE A 1 95 ? -1.565 15.543 -23.044 1.00 36.34 95 ILE A C 1
ATOM 701 O O . ILE A 1 95 ? -1.066 16.090 -22.071 1.00 36.34 95 ILE A O 1
ATOM 705 N N . GLY A 1 96 ? -2.485 14.581 -22.934 1.00 34.94 96 GLY A N 1
ATOM 706 C CA . GLY A 1 96 ? -2.946 14.010 -21.666 1.00 34.94 96 GLY A CA 1
ATOM 707 C C . GLY A 1 96 ? -1.819 13.302 -20.915 1.00 34.94 96 GLY A C 1
ATOM 708 O O . GLY A 1 96 ? -1.618 13.559 -19.736 1.00 34.94 96 GLY A O 1
ATOM 709 N N . ALA A 1 97 ? -0.993 12.515 -21.613 1.00 38.84 97 ALA A N 1
ATOM 710 C CA . ALA A 1 97 ? 0.207 11.908 -21.037 1.00 38.84 97 ALA A CA 1
ATOM 711 C C . ALA A 1 97 ? 1.234 12.963 -20.596 1.00 38.84 97 ALA A C 1
ATOM 713 O O . ALA A 1 97 ? 1.781 12.859 -19.508 1.00 38.84 97 ALA A O 1
ATOM 714 N N . TRP A 1 98 ? 1.455 14.019 -21.387 1.00 35.72 98 TRP A N 1
ATOM 715 C CA . TRP A 1 98 ? 2.323 15.129 -20.986 1.00 35.72 98 TRP A CA 1
ATOM 716 C C . TRP A 1 98 ? 1.746 15.923 -19.805 1.00 35.72 98 TRP A C 1
ATOM 718 O O . TRP A 1 98 ? 2.505 16.355 -18.951 1.00 35.72 98 TRP A O 1
ATOM 728 N N . LEU A 1 99 ? 0.425 16.092 -19.703 1.00 33.03 99 LEU A N 1
ATOM 729 C CA . LEU A 1 99 ? -0.231 16.730 -18.557 1.00 33.03 99 LEU A CA 1
ATOM 730 C C . LEU A 1 99 ? -0.105 15.868 -17.291 1.00 33.03 99 LEU A C 1
ATOM 732 O O . LEU A 1 99 ? 0.279 16.397 -16.255 1.00 33.03 99 LEU A O 1
ATOM 736 N N . LEU A 1 100 ? -0.317 14.555 -17.373 1.00 38.75 100 LEU A N 1
ATOM 737 C CA . LEU A 1 100 ? -0.124 13.627 -16.249 1.00 38.75 100 LEU A CA 1
ATOM 738 C C . LEU A 1 100 ? 1.338 13.573 -15.770 1.00 38.75 100 LEU A C 1
ATOM 740 O O . LEU A 1 100 ? 1.593 13.433 -14.579 1.00 38.75 100 LEU A O 1
ATOM 744 N N . THR A 1 101 ? 2.305 13.711 -16.6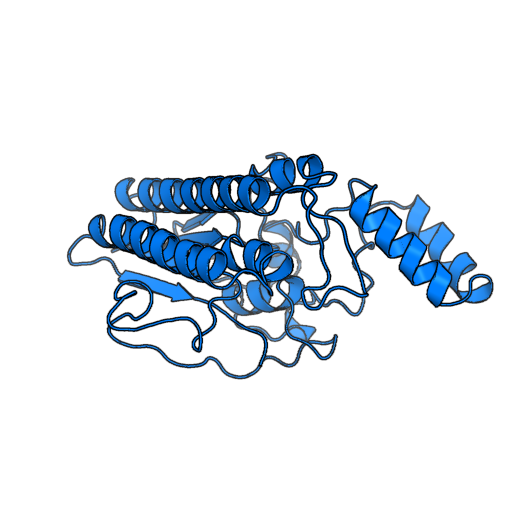82 1.00 34.88 101 THR A N 1
ATOM 745 C CA . THR A 1 101 ? 3.740 13.736 -16.345 1.00 34.88 101 THR A CA 1
ATOM 746 C C . THR A 1 101 ? 4.232 15.117 -15.890 1.00 34.88 101 THR A C 1
ATOM 748 O O . THR A 1 101 ? 5.229 15.203 -15.179 1.00 34.88 101 THR A O 1
ATOM 751 N N . ASN A 1 102 ? 3.578 16.208 -16.307 1.00 26.45 102 ASN A N 1
ATOM 752 C CA . ASN A 1 102 ? 4.162 17.555 -16.259 1.00 26.45 102 ASN A CA 1
ATOM 753 C C . ASN A 1 102 ? 3.243 18.635 -15.654 1.00 26.45 102 ASN A C 1
ATOM 755 O O . ASN A 1 102 ? 3.615 19.811 -15.641 1.00 26.45 102 ASN A O 1
ATOM 759 N N . THR A 1 103 ? 2.055 18.273 -15.158 1.00 31.50 103 THR A N 1
ATOM 760 C CA . THR A 1 103 ? 1.196 19.155 -14.352 1.00 31.50 103 THR A CA 1
ATOM 761 C C . THR A 1 103 ? 0.864 18.531 -13.003 1.00 31.50 103 THR A C 1
ATOM 763 O O . THR A 1 103 ? 0.720 17.320 -12.901 1.00 31.50 103 THR A O 1
ATOM 766 N N . ASP A 1 104 ? 0.708 19.386 -11.987 1.00 36.00 104 ASP A N 1
ATOM 767 C CA . ASP A 1 104 ? 0.286 19.085 -10.605 1.00 36.00 104 ASP A CA 1
ATOM 768 C C . ASP A 1 104 ? -1.145 18.489 -10.497 1.00 36.00 104 ASP A C 1
ATOM 770 O O . ASP A 1 104 ? -1.822 18.655 -9.483 1.00 36.00 104 ASP A O 1
ATOM 774 N N . THR A 1 105 ? -1.660 17.846 -11.550 1.00 38.97 105 THR A N 1
ATOM 775 C CA . THR A 1 105 ? -3.022 17.303 -11.600 1.00 38.97 105 THR A CA 1
ATOM 776 C C . THR A 1 105 ? -2.975 15.854 -11.122 1.00 38.97 105 THR A C 1
ATOM 778 O O . THR A 1 105 ? -2.700 14.926 -11.878 1.00 38.97 105 THR A O 1
ATOM 781 N N . ASP A 1 106 ? -3.148 15.696 -9.813 1.00 50.25 106 ASP A N 1
ATOM 782 C CA . ASP A 1 106 ? -3.025 14.446 -9.068 1.00 50.25 106 ASP A CA 1
ATOM 783 C C . ASP A 1 106 ? -4.173 13.466 -9.379 1.00 50.25 106 ASP A C 1
ATOM 785 O O . ASP A 1 106 ? -5.275 13.589 -8.848 1.00 50.25 106 ASP A O 1
ATOM 789 N N . ALA A 1 107 ? -3.905 12.448 -10.198 1.00 52.25 107 ALA A N 1
ATOM 790 C CA . ALA A 1 107 ? -4.904 11.473 -10.652 1.00 52.25 107 ALA A CA 1
ATOM 791 C C . ALA A 1 107 ? -5.447 10.514 -9.559 1.00 52.25 107 ALA A C 1
ATOM 793 O O . ALA A 1 107 ? -6.281 9.660 -9.856 1.00 52.25 107 ALA A O 1
ATOM 794 N N . PHE A 1 108 ? -4.995 10.623 -8.300 1.00 62.03 108 PHE A N 1
ATOM 795 C CA . PHE A 1 108 ? -5.344 9.678 -7.220 1.00 62.03 108 PHE A CA 1
ATOM 796 C C . PHE A 1 108 ? -5.581 10.337 -5.849 1.00 62.03 108 PHE A C 1
ATOM 798 O O . PHE A 1 108 ? -5.236 9.768 -4.806 1.00 62.03 108 PHE A O 1
ATOM 805 N N . ARG A 1 109 ? -6.107 11.570 -5.827 1.00 70.44 109 ARG A N 1
ATOM 806 C CA . ARG A 1 109 ? -6.264 12.367 -4.595 1.00 70.44 109 ARG A CA 1
ATOM 807 C C . ARG A 1 109 ? -7.696 12.766 -4.271 1.00 70.44 109 ARG A C 1
ATOM 809 O O . ARG A 1 109 ? -7.929 13.874 -3.788 1.00 70.44 109 ARG A O 1
ATOM 816 N N . THR A 1 110 ? -8.649 11.862 -4.456 1.00 84.00 110 THR A N 1
ATOM 817 C CA . THR A 1 110 ? -9.982 12.090 -3.896 1.00 84.00 110 THR A CA 1
ATOM 818 C C . THR A 1 110 ? -9.876 12.295 -2.372 1.00 84.00 110 THR A C 1
ATOM 820 O O . THR A 1 110 ? -9.319 11.438 -1.671 1.00 84.00 110 THR A O 1
ATOM 823 N N . PRO A 1 111 ? -10.321 13.449 -1.835 1.00 87.75 111 PRO A N 1
ATOM 824 C CA . PRO A 1 111 ? -10.285 13.706 -0.402 1.00 87.75 111 PRO A CA 1
ATOM 825 C C . PRO A 1 111 ? -11.281 12.797 0.317 1.00 87.75 111 PRO A C 1
ATOM 827 O O . PRO A 1 111 ? -12.328 12.467 -0.228 1.00 87.75 111 PRO A O 1
ATOM 830 N N . ALA A 1 112 ? -11.000 12.440 1.570 1.00 90.94 112 ALA A N 1
ATOM 831 C CA . ALA A 1 112 ? -11.911 11.607 2.361 1.00 90.94 112 ALA A CA 1
ATOM 832 C C . ALA A 1 112 ? -13.320 12.229 2.508 1.00 90.94 112 ALA A C 1
ATOM 834 O O . ALA A 1 112 ? -14.297 11.501 2.649 1.00 90.94 112 ALA A O 1
ATOM 835 N N . THR A 1 113 ? -13.443 13.560 2.415 1.00 90.31 113 THR A N 1
ATOM 836 C CA . THR A 1 113 ? -14.732 14.272 2.468 1.00 90.31 113 THR A CA 1
ATOM 837 C C . THR A 1 113 ? -15.650 13.962 1.290 1.00 90.31 113 THR A C 1
ATOM 839 O O . THR A 1 113 ? -16.859 14.070 1.450 1.00 90.31 113 THR A O 1
ATOM 842 N N . TYR A 1 114 ? -15.110 13.536 0.142 1.00 92.44 114 TYR A N 1
ATOM 843 C CA . TYR A 1 114 ? -15.905 13.131 -1.021 1.00 92.44 114 TYR A CA 1
ATOM 844 C C . TYR A 1 114 ? -16.944 12.068 -0.653 1.00 92.44 114 TYR A C 1
ATOM 846 O O . TYR A 1 114 ? -18.117 12.203 -0.983 1.00 92.44 114 TYR A O 1
ATOM 854 N N . TYR A 1 115 ? -16.523 11.038 0.084 1.00 94.19 115 TYR A N 1
ATOM 855 C CA . TYR A 1 115 ? -17.397 9.927 0.453 1.00 94.19 115 TYR A CA 1
ATOM 856 C C . TYR A 1 115 ? -18.544 10.399 1.354 1.00 94.19 115 TYR A C 1
ATOM 858 O O . TYR A 1 115 ? -19.693 10.036 1.129 1.00 94.19 115 TYR A O 1
ATOM 866 N N . GLU A 1 116 ? -18.267 11.286 2.315 1.00 92.69 116 GLU A N 1
ATOM 867 C CA . GLU A 1 116 ? -19.308 11.879 3.164 1.00 92.69 116 GLU A CA 1
ATOM 868 C C . GLU A 1 116 ? -20.268 12.772 2.357 1.00 92.69 116 GLU A C 1
ATOM 870 O O . GLU A 1 116 ? -21.484 12.703 2.549 1.00 92.69 116 GLU A O 1
ATOM 875 N N . GLU A 1 117 ? -19.738 13.591 1.443 1.00 93.00 117 GLU A N 1
ATOM 876 C CA . GLU A 1 117 ? -20.512 14.505 0.592 1.00 93.00 117 GLU A CA 1
ATOM 877 C C . GLU A 1 117 ? -21.453 13.758 -0.364 1.00 93.00 117 GLU A C 1
ATOM 879 O O . GLU A 1 117 ? -22.609 14.161 -0.526 1.00 93.00 117 GLU A O 1
ATOM 884 N N . GLU A 1 118 ? -20.995 12.636 -0.917 1.00 92.81 118 GLU A N 1
ATOM 885 C CA . GLU A 1 118 ? -21.780 11.758 -1.792 1.00 92.81 118 GLU A CA 1
ATOM 886 C C . GLU A 1 118 ? -22.636 10.737 -1.016 1.00 92.81 118 GLU A C 1
ATOM 888 O O . GLU A 1 118 ? -23.408 9.979 -1.604 1.00 92.81 118 GLU A O 1
ATOM 893 N N . GLY A 1 119 ? -22.558 10.725 0.320 1.00 94.75 119 GLY A N 1
ATOM 894 C CA . GLY A 1 119 ? -23.323 9.807 1.167 1.00 94.75 119 GLY A CA 1
ATOM 895 C C . GLY A 1 119 ? -22.909 8.338 1.021 1.00 94.75 119 GLY A C 1
ATOM 896 O O . GLY A 1 119 ? -23.739 7.445 1.208 1.00 94.75 119 GLY A O 1
ATOM 897 N N . ILE A 1 120 ? -21.644 8.097 0.682 1.00 96.69 120 ILE A N 1
ATOM 898 C CA . ILE A 1 120 ? -21.020 6.786 0.528 1.00 96.69 120 ILE A CA 1
ATOM 899 C C . ILE A 1 120 ? -20.342 6.400 1.846 1.00 96.69 120 ILE A C 1
ATOM 901 O O . ILE A 1 120 ? -19.459 7.102 2.332 1.00 96.69 120 ILE A O 1
ATOM 905 N N . GLU A 1 121 ? -20.740 5.262 2.413 1.00 96.62 121 GLU A N 1
ATOM 906 C CA . GLU A 1 121 ? -20.097 4.711 3.608 1.00 96.62 121 GLU A CA 1
ATOM 907 C C . GLU A 1 121 ? -18.756 4.056 3.244 1.00 96.62 121 GLU A C 1
ATOM 909 O O . GLU A 1 121 ? -18.632 3.363 2.231 1.00 96.62 121 GLU A O 1
ATOM 914 N N . THR A 1 122 ? -17.751 4.251 4.094 1.00 96.50 122 THR A N 1
ATOM 915 C CA . THR A 1 122 ? -16.448 3.590 3.991 1.00 96.50 122 THR A CA 1
ATOM 916 C C . THR A 1 122 ? -16.179 2.711 5.207 1.00 96.50 122 THR A C 1
ATOM 918 O O . THR A 1 122 ? -16.724 2.905 6.293 1.00 96.50 122 THR A O 1
ATOM 921 N N . LEU A 1 123 ? -15.246 1.769 5.077 1.00 95.62 123 LEU A N 1
ATOM 922 C CA . LEU A 1 123 ? -14.796 0.930 6.191 1.00 95.62 123 LEU A CA 1
ATOM 923 C C . LEU A 1 123 ? -14.163 1.715 7.357 1.00 95.62 123 LEU A C 1
ATOM 925 O O . LEU A 1 123 ? -13.949 1.138 8.427 1.00 95.62 123 LEU A O 1
ATOM 929 N N . PHE A 1 124 ? -13.857 3.002 7.163 1.00 96.50 124 PHE A N 1
ATOM 930 C CA . PHE A 1 124 ? -13.320 3.890 8.192 1.00 96.50 124 PHE A CA 1
ATOM 931 C C . PHE A 1 124 ? -14.418 4.507 9.068 1.00 96.50 124 PHE A C 1
ATOM 933 O O . PHE A 1 124 ? -14.126 4.956 10.179 1.00 96.50 124 PHE A O 1
ATOM 940 N N . ASP A 1 125 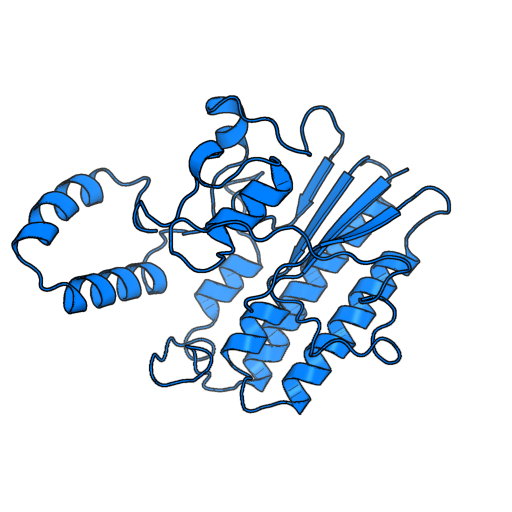? -15.667 4.511 8.604 1.00 95.31 125 ASP A N 1
ATOM 941 C CA . ASP A 1 125 ? -16.751 5.227 9.263 1.00 95.31 125 ASP A CA 1
ATOM 942 C C . ASP A 1 125 ? -17.132 4.589 10.601 1.00 95.31 125 ASP A C 1
ATOM 944 O O . ASP A 1 125 ? -17.187 3.368 10.770 1.00 95.31 125 ASP A O 1
ATOM 948 N N . GLY A 1 126 ? -17.387 5.446 11.594 1.00 94.06 126 GLY A N 1
ATOM 949 C CA . GLY A 1 126 ? -17.795 5.023 12.935 1.00 94.06 126 GLY A CA 1
ATOM 950 C C . GLY A 1 126 ? -16.721 4.273 13.732 1.00 94.06 126 GLY A C 1
ATOM 951 O O . GLY A 1 126 ? -17.065 3.641 14.733 1.00 94.06 126 GLY A O 1
ATOM 952 N N . ARG A 1 127 ? -15.450 4.332 13.311 1.00 94.62 127 ARG A N 1
ATOM 953 C CA . ARG A 1 127 ? -14.320 3.634 13.944 1.00 94.62 127 ARG A CA 1
ATOM 954 C C . ARG A 1 127 ? -13.172 4.584 14.241 1.00 94.62 127 ARG A C 1
ATOM 956 O O . ARG A 1 127 ? -12.915 5.530 13.500 1.00 94.62 127 ARG A O 1
ATOM 963 N N . GLU A 1 1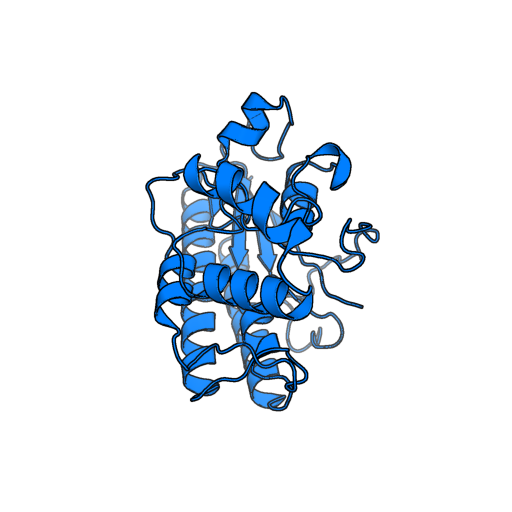28 ? -12.409 4.277 15.282 1.00 96.69 128 GLU A N 1
ATOM 964 C CA . GLU A 1 128 ? -11.097 4.897 15.471 1.00 96.69 128 GLU A CA 1
ATOM 965 C C . GLU A 1 128 ? -10.121 4.289 14.455 1.00 96.69 128 GLU A C 1
ATOM 967 O O . GLU A 1 128 ? -9.560 3.217 14.685 1.00 96.69 128 GLU A O 1
ATOM 972 N N . ALA A 1 129 ? -9.928 4.940 13.308 1.00 96.69 129 ALA A N 1
ATOM 973 C CA . ALA A 1 129 ? -9.136 4.393 12.211 1.00 96.69 129 ALA A CA 1
ATOM 974 C C . ALA A 1 129 ? -8.013 5.325 11.738 1.00 96.69 129 ALA A C 1
ATOM 976 O O . ALA A 1 129 ? -8.062 6.545 11.899 1.00 96.69 129 ALA A O 1
ATOM 977 N N . THR A 1 130 ? -6.986 4.748 11.112 1.00 95.88 130 THR A N 1
ATOM 978 C CA . THR A 1 130 ? -5.960 5.510 10.392 1.00 95.88 130 THR A CA 1
ATOM 979 C C . THR A 1 130 ? -5.755 4.946 8.991 1.00 95.88 130 THR A C 1
ATOM 981 O O . THR A 1 130 ? -5.535 3.747 8.828 1.00 95.88 130 THR A O 1
ATOM 984 N N . ALA A 1 131 ? -5.823 5.828 7.992 1.00 94.31 131 ALA A N 1
ATOM 985 C CA . ALA A 1 131 ? -5.516 5.528 6.599 1.00 94.31 131 ALA A CA 1
ATOM 986 C C . ALA A 1 131 ? -4.111 6.048 6.258 1.00 94.31 131 ALA A C 1
ATOM 988 O O . ALA A 1 131 ? -3.771 7.200 6.541 1.00 94.31 131 ALA A O 1
ATOM 989 N N . ILE A 1 132 ? -3.273 5.192 5.678 1.00 92.50 132 ILE A N 1
ATOM 990 C CA . ILE A 1 132 ? -1.873 5.481 5.366 1.00 92.50 132 ILE A CA 1
ATOM 991 C C . ILE A 1 132 ? -1.646 5.193 3.886 1.00 92.50 132 ILE A C 1
ATOM 993 O O . ILE A 1 132 ? -1.381 4.058 3.501 1.00 92.50 132 ILE A O 1
ATOM 997 N N . GLY A 1 133 ? -1.705 6.242 3.066 1.00 86.56 133 GLY A N 1
ATOM 998 C CA . GLY A 1 133 ? -1.417 6.142 1.634 1.00 86.56 133 GLY A CA 1
ATOM 999 C C . GLY A 1 133 ? -2.501 5.489 0.797 1.00 86.56 133 GLY A C 1
ATOM 1000 O O . GLY A 1 133 ? -2.210 5.103 -0.322 1.00 86.56 133 GLY A O 1
ATOM 1001 N N . VAL A 1 134 ? -3.710 5.329 1.332 1.00 90.19 134 VAL A N 1
ATOM 1002 C CA . VAL A 1 134 ? -4.813 4.676 0.622 1.00 90.19 134 VAL A CA 1
ATOM 1003 C C . VAL A 1 134 ? -5.177 5.500 -0.621 1.00 90.19 134 VAL A C 1
ATOM 1005 O O . VAL A 1 134 ? -5.498 6.685 -0.469 1.00 90.19 134 VAL A O 1
ATOM 1008 N N . PRO A 1 135 ? -5.115 4.921 -1.836 1.00 85.50 135 PRO A N 1
ATOM 1009 C CA . PRO A 1 135 ? -5.452 5.638 -3.060 1.00 85.50 135 PRO A CA 1
ATOM 1010 C C . PRO A 1 135 ? -6.883 6.170 -3.007 1.00 85.50 135 PRO A C 1
ATOM 1012 O O . PRO A 1 135 ? -7.779 5.485 -2.515 1.00 85.50 135 PRO A O 1
ATOM 1015 N N . ASN A 1 136 ? -7.091 7.401 -3.486 1.00 86.44 136 ASN A N 1
ATOM 1016 C CA . ASN A 1 136 ? -8.397 8.066 -3.479 1.00 86.44 136 ASN A CA 1
ATOM 1017 C C . ASN A 1 136 ? -9.057 8.191 -2.089 1.00 86.44 136 ASN A C 1
ATOM 1019 O O . ASN A 1 136 ? -10.273 8.328 -1.995 1.00 86.44 136 ASN A O 1
ATOM 1023 N N . TYR A 1 137 ? -8.273 8.183 -1.005 1.00 89.25 137 TYR A N 1
ATOM 1024 C CA . TYR A 1 137 ? -8.761 8.453 0.350 1.00 89.25 137 TYR A CA 1
ATOM 1025 C C . TYR A 1 137 ? -7.782 9.361 1.111 1.00 89.25 137 TYR A C 1
ATOM 1027 O O . TYR A 1 137 ? -7.055 8.950 2.023 1.00 89.25 137 TYR A O 1
ATOM 1035 N N . VAL A 1 138 ? -7.718 10.632 0.703 1.00 87.25 138 VAL A N 1
ATOM 1036 C CA . VAL A 1 138 ? -6.781 11.608 1.279 1.00 87.25 138 VAL A CA 1
ATOM 1037 C C . VAL A 1 138 ? -7.390 12.274 2.515 1.00 87.25 138 VAL A C 1
ATOM 1039 O O . VAL A 1 138 ? -8.284 13.110 2.411 1.00 87.25 138 VAL A O 1
ATOM 1042 N N . VAL A 1 139 ? -6.882 11.912 3.697 1.00 85.50 139 VAL A N 1
ATOM 1043 C CA . VAL A 1 139 ? -7.353 12.442 4.996 1.00 85.50 139 VAL A CA 1
ATOM 1044 C C . VAL A 1 139 ? -6.896 13.884 5.242 1.00 85.50 139 VAL A C 1
ATOM 1046 O O . VAL A 1 139 ? -7.617 14.665 5.855 1.00 85.50 139 VAL A O 1
ATOM 1049 N N . ASP A 1 140 ? -5.701 14.243 4.770 1.00 81.81 140 ASP A N 1
ATOM 1050 C CA . ASP A 1 140 ? -5.146 15.595 4.876 1.00 81.81 140 ASP A CA 1
ATOM 1051 C C . ASP A 1 140 ? -4.668 16.055 3.488 1.00 81.81 140 ASP A C 1
ATOM 1053 O O . ASP A 1 140 ? -3.549 15.714 3.083 1.00 81.81 140 ASP A O 1
ATOM 1057 N N . PRO A 1 141 ? -5.517 16.784 2.735 1.00 72.50 141 PRO A N 1
ATOM 1058 C CA . PRO A 1 141 ? -5.204 17.256 1.388 1.00 72.50 141 PRO A CA 1
ATOM 1059 C C . PRO A 1 141 ? -3.998 18.193 1.328 1.00 72.50 141 PRO A C 1
ATOM 1061 O O . PRO A 1 141 ? -3.318 18.213 0.302 1.00 72.50 141 PRO A O 1
ATOM 1064 N N . ASP A 1 142 ? -3.711 18.908 2.419 1.00 69.00 142 ASP A N 1
ATOM 1065 C CA . ASP A 1 142 ? -2.580 19.832 2.530 1.00 69.00 142 ASP A CA 1
ATOM 1066 C C . ASP A 1 142 ? -1.268 19.100 2.864 1.00 69.00 142 ASP A C 1
ATOM 1068 O O . ASP A 1 142 ? -0.180 19.677 2.771 1.00 69.00 142 ASP A O 1
ATOM 1072 N N . SER A 1 143 ? -1.341 17.817 3.239 1.00 67.44 143 SER A N 1
ATOM 1073 C CA . SER A 1 143 ? -0.160 16.983 3.431 1.00 67.44 143 SER A CA 1
ATOM 1074 C C . SER A 1 143 ? 0.364 16.450 2.091 1.00 67.44 143 SER A C 1
ATOM 1076 O O . SER A 1 143 ? -0.340 15.800 1.308 1.00 67.44 143 SER A O 1
ATOM 1078 N N . GLU A 1 144 ? 1.642 16.718 1.818 1.00 62.44 144 GLU A N 1
ATOM 1079 C CA . GLU A 1 144 ? 2.364 16.031 0.752 1.00 62.44 144 GLU A CA 1
ATOM 1080 C C . GLU A 1 144 ? 2.734 14.623 1.224 1.00 62.44 144 GLU A C 1
ATOM 1082 O O . GLU A 1 144 ? 3.442 14.442 2.220 1.00 62.44 144 GLU A O 1
ATOM 1087 N N . ASP A 1 145 ? 2.261 13.613 0.499 1.00 66.62 145 ASP A N 1
ATOM 1088 C CA . ASP A 1 145 ? 2.651 12.237 0.754 1.00 66.62 145 ASP A CA 1
ATOM 1089 C C . ASP A 1 145 ? 4.036 11.953 0.156 1.00 66.62 145 ASP A C 1
ATOM 1091 O O . ASP A 1 145 ? 4.378 12.422 -0.932 1.00 66.62 145 ASP A O 1
ATOM 1095 N N . ARG A 1 146 ? 4.850 11.154 0.850 1.00 63.94 146 ARG A N 1
ATOM 1096 C CA . ARG A 1 146 ? 6.236 10.872 0.448 1.00 63.94 146 ARG A CA 1
ATOM 1097 C C . ARG A 1 146 ? 6.312 10.112 -0.876 1.00 63.94 146 ARG A C 1
ATOM 1099 O O . ARG A 1 146 ? 7.226 10.362 -1.649 1.00 63.94 146 ARG A O 1
ATOM 1106 N N . GLU A 1 147 ? 5.342 9.244 -1.147 1.00 64.56 147 GLU A N 1
ATOM 1107 C CA . GLU A 1 147 ? 5.178 8.549 -2.434 1.00 64.56 147 GLU A CA 1
ATOM 1108 C C . GLU A 1 147 ? 4.922 9.525 -3.585 1.00 64.56 147 GLU A C 1
ATOM 1110 O O . GLU A 1 147 ? 5.523 9.411 -4.649 1.00 64.56 147 GLU A O 1
ATOM 1115 N N . HIS A 1 148 ? 4.083 10.5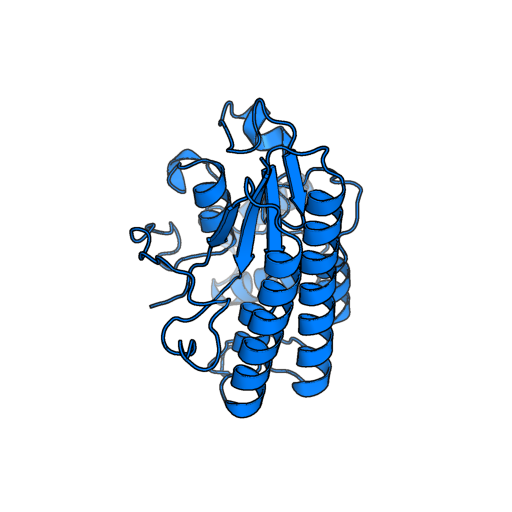33 -3.359 1.00 63.56 148 HIS A N 1
ATOM 1116 C CA . HIS A 1 148 ? 3.793 11.550 -4.363 1.00 63.56 148 HIS A CA 1
ATOM 1117 C C . HIS A 1 148 ? 5.026 12.435 -4.626 1.00 63.56 148 HIS A C 1
ATOM 1119 O O . HIS A 1 148 ? 5.376 12.712 -5.774 1.00 63.56 148 HIS A O 1
ATOM 1125 N N . ASN A 1 149 ? 5.748 12.814 -3.568 1.00 66.12 149 ASN A N 1
ATOM 1126 C CA . ASN A 1 149 ? 7.017 13.538 -3.697 1.00 66.12 149 ASN A CA 1
ATOM 1127 C C . ASN A 1 149 ? 8.067 12.712 -4.436 1.00 66.12 149 ASN A C 1
ATOM 1129 O O . ASN A 1 149 ? 8.794 13.259 -5.264 1.00 66.12 149 ASN A O 1
ATOM 1133 N N . LEU A 1 150 ? 8.109 11.403 -4.170 1.00 65.19 150 LEU A N 1
ATOM 1134 C CA . LEU A 1 150 ? 8.974 10.488 -4.888 1.00 65.19 150 LEU A CA 1
ATOM 1135 C C . LEU A 1 150 ? 8.610 10.488 -6.371 1.00 65.19 150 LEU A C 1
ATOM 1137 O O . LEU A 1 150 ? 9.470 10.855 -7.162 1.00 65.19 150 LEU A O 1
ATOM 1141 N N . ARG A 1 151 ? 7.352 10.201 -6.737 1.00 64.62 151 ARG A N 1
ATOM 1142 C CA . ARG A 1 151 ? 6.887 10.152 -8.136 1.00 64.62 151 ARG A CA 1
ATOM 1143 C C . ARG A 1 151 ? 7.236 11.409 -8.933 1.00 64.62 151 ARG A C 1
ATOM 1145 O O . ARG A 1 151 ? 7.765 11.290 -10.033 1.00 64.62 151 ARG A O 1
ATOM 1152 N N . ARG A 1 152 ? 7.050 12.604 -8.361 1.00 66.38 152 ARG A N 1
ATOM 1153 C CA . ARG A 1 152 ? 7.449 13.875 -9.004 1.00 66.38 152 ARG A CA 1
ATOM 1154 C C . ARG A 1 152 ? 8.961 14.015 -9.213 1.00 66.38 152 ARG A C 1
ATOM 1156 O O . ARG A 1 152 ? 9.398 14.754 -10.089 1.00 66.38 152 ARG A O 1
ATOM 1163 N N . SER A 1 153 ? 9.756 13.338 -8.390 1.00 65.94 153 SER A N 1
ATOM 1164 C CA . SER A 1 153 ? 11.220 13.394 -8.398 1.00 65.94 153 SER A CA 1
ATOM 1165 C C . SER A 1 153 ? 11.902 12.246 -9.148 1.00 65.94 153 SER A C 1
ATOM 1167 O O . SER A 1 153 ? 13.128 12.259 -9.233 1.00 65.94 153 SER A O 1
ATOM 1169 N N . LEU A 1 154 ? 11.147 11.275 -9.688 1.00 70.38 154 LEU A N 1
ATOM 1170 C CA . LEU A 1 154 ? 11.724 10.091 -10.341 1.00 70.38 154 LEU A CA 1
ATOM 1171 C C . LEU A 1 154 ? 12.379 10.418 -11.685 1.00 70.38 154 LEU A C 1
ATOM 1173 O O . LEU A 1 154 ? 13.364 9.778 -12.021 1.00 70.38 154 LEU A O 1
ATOM 1177 N N . GLY A 1 155 ? 11.910 11.434 -12.415 1.00 75.75 155 GLY A N 1
ATOM 1178 C CA . GLY A 1 155 ? 12.569 11.896 -13.642 1.00 75.75 155 GLY A CA 1
ATOM 1179 C C . GLY A 1 155 ? 12.836 10.758 -14.635 1.00 75.75 155 GLY A C 1
ATOM 1180 O O . GLY A 1 155 ? 11.908 10.062 -15.038 1.00 75.75 155 GLY A O 1
ATOM 1181 N N . ASP A 1 156 ? 14.107 10.559 -14.987 1.00 79.25 156 ASP A N 1
ATOM 1182 C CA . ASP A 1 156 ? 14.576 9.512 -15.904 1.00 79.25 156 ASP A CA 1
ATOM 1183 C C . ASP A 1 156 ? 14.581 8.093 -15.299 1.00 79.25 156 ASP A C 1
ATOM 1185 O O . ASP A 1 156 ? 14.801 7.107 -16.006 1.00 79.25 156 ASP A O 1
ATOM 1189 N N . LEU A 1 157 ? 14.300 7.952 -13.999 1.00 80.88 157 LEU A N 1
ATOM 1190 C CA . LEU A 1 157 ? 14.151 6.652 -13.342 1.00 80.88 157 LEU A CA 1
ATOM 1191 C C . LEU A 1 157 ? 12.795 5.987 -13.617 1.00 80.88 157 LEU A C 1
ATOM 1193 O O . LEU A 1 157 ? 12.676 4.789 -13.370 1.00 80.88 157 LEU A O 1
ATOM 1197 N N . PHE A 1 158 ? 11.787 6.724 -14.095 1.00 80.44 158 PHE A N 1
ATOM 1198 C CA . PHE A 1 158 ? 10.450 6.189 -14.372 1.00 80.44 158 PHE A CA 1
ATOM 1199 C C . PHE A 1 158 ? 9.804 6.893 -15.569 1.00 80.44 158 PHE A C 1
ATOM 1201 O O . PHE A 1 158 ? 8.918 7.738 -15.427 1.00 80.44 158 PHE A O 1
ATOM 1208 N N . GLU A 1 159 ? 10.275 6.552 -16.766 1.00 75.56 159 GLU A N 1
ATOM 1209 C CA . GLU A 1 159 ? 9.787 7.127 -18.017 1.00 75.56 159 GLU A CA 1
ATOM 1210 C C . GLU A 1 159 ? 8.805 6.184 -18.699 1.00 75.56 159 GLU A C 1
ATOM 1212 O O . GLU A 1 159 ? 9.044 4.983 -18.806 1.00 75.56 159 GLU A O 1
ATOM 1217 N N . ARG A 1 160 ? 7.698 6.734 -19.196 1.00 73.12 160 ARG A N 1
ATOM 1218 C CA . ARG A 1 160 ? 6.718 5.962 -19.957 1.00 73.12 160 ARG A CA 1
ATOM 1219 C C . ARG A 1 160 ? 7.290 5.579 -21.319 1.00 73.12 160 ARG A C 1
ATOM 1221 O O . ARG A 1 160 ? 7.651 6.454 -22.105 1.00 73.12 160 ARG A O 1
ATOM 1228 N N . ASP A 1 161 ? 7.258 4.290 -21.625 1.00 73.50 161 ASP A N 1
ATOM 1229 C CA . ASP A 1 161 ? 7.668 3.731 -22.908 1.00 73.50 161 ASP A CA 1
ATOM 1230 C C . ASP A 1 161 ? 6.637 2.697 -23.368 1.00 73.50 161 ASP A C 1
ATOM 1232 O O . ASP A 1 161 ? 6.516 1.610 -22.811 1.00 73.50 161 ASP A O 1
ATOM 1236 N N . SER A 1 162 ? 5.879 3.039 -24.411 1.00 73.50 162 SER A N 1
ATOM 1237 C CA . SER A 1 162 ? 4.861 2.153 -24.981 1.00 73.50 162 SER A CA 1
ATOM 1238 C C . SER A 1 162 ? 5.434 0.929 -25.700 1.00 73.50 162 SER A C 1
ATOM 1240 O O . SER A 1 162 ? 4.672 0.030 -26.045 1.00 73.50 162 SER A O 1
ATOM 1242 N N . GLU A 1 163 ? 6.734 0.920 -26.004 1.00 76.38 163 GLU A N 1
ATOM 1243 C CA . GLU A 1 163 ? 7.411 -0.230 -26.610 1.00 76.38 163 GLU A CA 1
ATOM 1244 C C . GLU A 1 163 ? 7.960 -1.201 -25.552 1.00 76.38 163 GLU A C 1
ATOM 1246 O O . GLU A 1 163 ? 8.208 -2.366 -25.870 1.00 76.38 163 GLU A O 1
ATOM 1251 N N . ALA A 1 164 ? 8.110 -0.758 -24.298 1.00 76.12 164 ALA A N 1
ATOM 1252 C CA . ALA A 1 164 ? 8.521 -1.606 -23.188 1.00 76.12 164 ALA A CA 1
ATOM 1253 C C . ALA A 1 164 ? 7.363 -2.493 -22.711 1.00 76.12 164 ALA A C 1
ATOM 1255 O O . ALA A 1 164 ? 6.231 -2.034 -22.562 1.00 76.12 164 ALA A O 1
ATOM 1256 N N . THR A 1 165 ? 7.651 -3.761 -22.403 1.00 74.69 165 THR A N 1
ATOM 1257 C CA . THR A 1 165 ? 6.630 -4.726 -21.955 1.00 74.69 165 THR A CA 1
ATOM 1258 C C . THR A 1 165 ? 5.907 -4.270 -20.686 1.00 74.69 165 THR A C 1
ATOM 1260 O O . THR A 1 165 ? 4.696 -4.425 -20.586 1.00 74.69 165 THR A O 1
ATOM 1263 N N . GLY A 1 166 ? 6.630 -3.664 -19.739 1.00 67.94 166 GLY A N 1
ATOM 1264 C CA . GLY A 1 166 ? 6.058 -3.092 -18.515 1.00 67.94 166 GLY A CA 1
ATOM 1265 C C . GLY A 1 166 ? 5.499 -1.673 -18.683 1.00 67.94 166 GLY A C 1
ATOM 1266 O O . GLY A 1 166 ? 5.091 -1.057 -17.704 1.00 67.94 166 GLY A O 1
ATOM 1267 N N . GLY A 1 167 ? 5.496 -1.113 -19.896 1.00 71.81 167 GLY A N 1
ATOM 1268 C CA . GLY A 1 167 ? 5.011 0.242 -20.183 1.00 71.81 167 GLY A CA 1
ATOM 1269 C C . GLY A 1 167 ? 5.924 1.378 -19.705 1.00 71.81 167 GLY A C 1
ATOM 1270 O O . GLY A 1 167 ? 5.618 2.547 -19.964 1.00 71.81 167 GLY A O 1
ATOM 1271 N N . HIS A 1 168 ? 7.029 1.054 -19.025 1.00 78.88 168 HIS A N 1
ATOM 1272 C CA . HIS A 1 168 ? 7.998 2.012 -18.506 1.00 78.88 168 HIS A CA 1
ATOM 1273 C C . HIS A 1 168 ? 9.438 1.522 -18.680 1.00 78.88 168 HIS A C 1
ATOM 1275 O O . HIS A 1 168 ? 9.726 0.326 -18.687 1.00 78.88 168 HIS A O 1
ATOM 1281 N N . THR A 1 169 ? 10.356 2.477 -18.779 1.00 80.44 169 THR A N 1
ATOM 1282 C CA . THR A 1 169 ? 11.803 2.263 -18.749 1.00 80.44 169 THR A CA 1
ATOM 1283 C C . THR A 1 169 ? 12.437 3.119 -17.665 1.00 80.44 169 THR A C 1
ATOM 1285 O O . THR A 1 169 ? 11.908 4.163 -17.285 1.00 80.44 169 THR A O 1
ATOM 1288 N N . SER A 1 170 ? 13.601 2.688 -17.191 1.00 85.00 170 SER A N 1
ATOM 1289 C CA . SER A 1 170 ? 14.390 3.414 -16.202 1.00 85.00 170 SER A CA 1
ATOM 1290 C C . SER A 1 170 ? 15.829 3.557 -16.677 1.00 85.00 170 SER A C 1
ATOM 1292 O O . SER A 1 170 ? 16.408 2.597 -17.195 1.00 85.00 170 SER A O 1
ATOM 1294 N N . ALA A 1 171 ? 16.418 4.736 -16.475 1.00 89.69 171 ALA A N 1
ATOM 1295 C CA . ALA A 1 171 ? 17.846 4.963 -16.678 1.00 89.69 171 ALA A CA 1
ATOM 1296 C C . ALA A 1 171 ? 18.715 4.130 -15.712 1.00 89.69 171 ALA A C 1
ATOM 1298 O O . ALA A 1 171 ? 19.826 3.736 -16.077 1.00 89.69 171 ALA A O 1
ATOM 1299 N N . ASP A 1 172 ? 18.198 3.829 -14.514 1.00 92.94 172 ASP A N 1
ATOM 1300 C CA . ASP A 1 172 ? 18.815 2.940 -13.525 1.00 92.94 172 ASP A CA 1
ATOM 1301 C C . ASP A 1 172 ? 17.733 2.147 -12.755 1.00 92.94 172 ASP A C 1
ATOM 1303 O O . ASP A 1 172 ? 17.217 2.612 -11.732 1.00 92.94 172 ASP A O 1
ATOM 1307 N N . PRO A 1 173 ? 17.393 0.926 -13.217 1.00 91.31 173 PRO A N 1
ATOM 1308 C CA . PRO A 1 173 ? 16.405 0.072 -12.557 1.00 91.31 173 PRO A CA 1
ATOM 1309 C C . PRO A 1 173 ? 16.727 -0.268 -11.095 1.00 91.31 173 PRO A C 1
ATOM 1311 O O . PRO A 1 173 ? 15.807 -0.522 -10.321 1.00 91.31 173 PRO A O 1
ATOM 1314 N N . TYR A 1 174 ? 18.007 -0.281 -10.704 1.00 94.75 174 TYR A N 1
ATOM 1315 C CA . TYR A 1 174 ? 18.411 -0.594 -9.332 1.00 94.75 174 TYR A CA 1
ATOM 1316 C C . TYR A 1 174 ? 18.240 0.619 -8.418 1.00 94.75 174 TYR A C 1
ATOM 1318 O O . TYR A 1 174 ? 17.744 0.473 -7.305 1.00 94.75 174 TYR A O 1
ATOM 1326 N N . GLU A 1 175 ? 18.580 1.827 -8.877 1.00 92.62 175 GLU A N 1
ATOM 1327 C CA . GLU A 1 175 ? 18.246 3.035 -8.110 1.00 92.62 175 GLU A CA 1
ATOM 1328 C C . GLU A 1 175 ? 16.725 3.188 -7.972 1.00 92.62 175 GLU A C 1
ATOM 1330 O O . GLU A 1 175 ? 16.229 3.473 -6.881 1.00 92.62 175 GLU A O 1
ATOM 1335 N N . PHE A 1 176 ? 15.974 2.952 -9.050 1.00 87.88 176 PHE A N 1
ATOM 1336 C CA . PHE A 1 176 ? 14.513 2.988 -9.020 1.00 87.88 176 PHE A CA 1
ATOM 1337 C C . PHE A 1 176 ? 13.920 1.986 -8.014 1.00 87.88 176 PHE A C 1
ATOM 1339 O O . PHE A 1 176 ? 13.031 2.345 -7.235 1.00 87.88 176 PHE A O 1
ATOM 1346 N N . TYR A 1 177 ? 14.455 0.762 -7.978 1.00 92.19 177 TYR A N 1
ATOM 1347 C CA . TYR A 1 177 ? 14.109 -0.256 -6.987 1.00 92.19 177 TYR A CA 1
ATOM 1348 C C . TYR A 1 177 ? 14.286 0.252 -5.550 1.00 92.19 177 TYR A C 1
ATOM 1350 O O . TYR A 1 177 ? 13.329 0.238 -4.776 1.00 92.19 177 TYR A O 1
ATOM 1358 N N . GLU A 1 178 ? 15.464 0.785 -5.206 1.00 94.00 178 GLU A N 1
ATOM 1359 C CA . GLU A 1 178 ? 15.760 1.283 -3.853 1.00 94.00 178 GLU A CA 1
ATOM 1360 C C . GLU A 1 178 ? 14.772 2.373 -3.413 1.00 94.00 178 GLU A C 1
ATOM 1362 O O . GLU A 1 178 ? 14.324 2.411 -2.265 1.00 94.00 178 GLU A O 1
ATOM 1367 N N . ARG A 1 179 ? 14.369 3.250 -4.340 1.00 88.62 179 ARG A N 1
ATOM 1368 C CA . ARG A 1 179 ? 13.365 4.290 -4.073 1.00 88.62 179 ARG A CA 1
ATOM 1369 C C . ARG A 1 179 ? 11.983 3.715 -3.783 1.00 88.62 179 ARG A C 1
ATOM 1371 O O . ARG A 1 179 ? 11.307 4.183 -2.862 1.00 88.62 179 ARG A O 1
ATOM 1378 N N . CYS A 1 180 ? 11.563 2.717 -4.554 1.00 86.75 180 CYS A N 1
ATOM 1379 C CA . CYS A 1 180 ? 10.281 2.047 -4.357 1.00 86.75 180 CYS A CA 1
ATOM 1380 C C . CYS A 1 180 ? 10.258 1.267 -3.033 1.00 86.75 180 CYS A C 1
ATOM 1382 O O . CYS A 1 180 ? 9.274 1.343 -2.291 1.00 86.75 180 CYS A O 1
ATOM 1384 N N . MET A 1 181 ? 11.362 0.606 -2.680 1.00 93.56 181 MET A N 1
ATOM 1385 C CA . MET A 1 181 ? 11.494 -0.106 -1.408 1.00 93.56 181 MET A CA 1
ATOM 1386 C C . MET A 1 181 ? 11.542 0.842 -0.205 1.00 93.56 181 MET A C 1
ATOM 1388 O O . MET A 1 181 ? 10.878 0.586 0.800 1.00 93.56 181 MET A O 1
ATOM 1392 N N . GLU A 1 182 ? 12.216 1.994 -0.308 1.00 91.88 182 GLU A N 1
ATOM 1393 C CA . GLU A 1 182 ? 12.183 3.039 0.728 1.00 91.88 182 GLU A CA 1
ATOM 1394 C C . GLU A 1 182 ? 10.743 3.507 1.002 1.00 91.88 182 GLU A C 1
ATOM 1396 O O . GLU A 1 182 ? 10.325 3.675 2.153 1.00 91.88 182 GLU A O 1
ATOM 1401 N N . MET A 1 183 ? 9.955 3.694 -0.057 1.00 85.75 183 MET A N 1
ATOM 1402 C CA . MET A 1 183 ? 8.549 4.064 0.052 1.00 85.75 183 MET A CA 1
ATOM 1403 C C . MET A 1 183 ? 7.731 2.973 0.753 1.00 85.75 183 MET A C 1
ATOM 1405 O O . MET A 1 183 ? 7.017 3.282 1.712 1.00 85.75 183 MET A O 1
ATOM 1409 N N . ALA A 1 184 ? 7.852 1.713 0.325 1.00 91.19 184 ALA A N 1
ATOM 1410 C CA . ALA A 1 184 ? 7.169 0.587 0.961 1.00 91.19 184 ALA A CA 1
ATOM 1411 C C . ALA A 1 184 ? 7.533 0.466 2.449 1.00 91.19 184 ALA A C 1
ATOM 1413 O O . ALA A 1 184 ? 6.647 0.391 3.306 1.00 91.19 184 ALA A O 1
ATOM 1414 N N . MET A 1 185 ? 8.821 0.587 2.777 1.00 94.31 185 MET A N 1
ATOM 1415 C CA . MET A 1 185 ? 9.321 0.579 4.151 1.00 94.31 185 MET A CA 1
ATOM 1416 C C . MET A 1 185 ? 8.674 1.680 4.999 1.00 94.31 185 MET A C 1
ATOM 1418 O O . MET A 1 185 ? 8.238 1.431 6.125 1.00 94.31 185 MET A O 1
ATOM 1422 N N . VAL A 1 186 ? 8.561 2.906 4.475 1.00 91.94 186 VAL A N 1
ATOM 1423 C CA . VAL A 1 186 ? 7.914 4.016 5.193 1.00 91.94 186 VAL A CA 1
ATOM 1424 C C . VAL A 1 186 ? 6.434 3.728 5.454 1.00 91.94 186 VAL A C 1
ATOM 1426 O O . VAL A 1 186 ? 5.954 4.005 6.559 1.00 91.94 186 VAL A O 1
ATOM 1429 N N . ARG A 1 187 ? 5.702 3.163 4.485 1.00 92.06 187 ARG A N 1
ATOM 1430 C CA . ARG A 1 187 ? 4.284 2.792 4.650 1.00 92.06 187 ARG A CA 1
ATOM 1431 C C . ARG A 1 187 ? 4.109 1.763 5.758 1.00 92.06 187 ARG A C 1
ATOM 1433 O O . ARG A 1 187 ? 3.326 1.988 6.684 1.00 92.06 187 ARG A O 1
ATOM 1440 N N . VAL A 1 188 ? 4.910 0.703 5.720 1.00 96.25 188 VAL A N 1
ATOM 1441 C CA . VAL A 1 188 ? 4.893 -0.365 6.724 1.00 96.25 188 VAL A CA 1
ATOM 1442 C C . VAL A 1 188 ? 5.288 0.175 8.098 1.00 96.25 188 VAL A C 1
ATOM 1444 O O . VAL A 1 188 ? 4.595 -0.072 9.084 1.00 96.25 188 VAL A O 1
ATOM 1447 N N . ALA A 1 189 ? 6.330 1.003 8.194 1.00 96.56 189 ALA A N 1
ATOM 1448 C CA . ALA A 1 189 ? 6.735 1.620 9.457 1.00 96.56 189 ALA A CA 1
ATOM 1449 C C . ALA A 1 189 ? 5.624 2.493 10.069 1.00 96.56 189 ALA A C 1
ATOM 1451 O O . ALA A 1 189 ? 5.429 2.498 11.290 1.00 96.56 189 ALA A O 1
ATOM 1452 N N . ARG A 1 190 ? 4.859 3.217 9.241 1.00 95.56 190 ARG A N 1
ATOM 1453 C CA . ARG A 1 190 ? 3.688 3.977 9.705 1.00 95.56 190 ARG A CA 1
ATOM 1454 C C . ARG A 1 190 ? 2.557 3.054 10.161 1.00 95.56 190 ARG A C 1
ATOM 1456 O O . ARG A 1 190 ? 1.966 3.347 11.201 1.00 95.56 190 ARG A O 1
ATOM 1463 N N . ALA A 1 191 ? 2.303 1.946 9.463 1.00 97.50 191 ALA A N 1
ATOM 1464 C CA . ALA A 1 191 ? 1.315 0.941 9.868 1.00 97.50 191 ALA A CA 1
ATOM 1465 C C . ALA A 1 191 ? 1.661 0.356 11.244 1.00 97.50 191 ALA A C 1
ATOM 1467 O O . ALA A 1 191 ? 0.862 0.425 12.179 1.00 97.50 191 ALA A O 1
ATOM 1468 N N . ARG A 1 192 ? 2.916 -0.077 11.415 1.00 98.00 192 ARG A N 1
ATOM 1469 C CA . ARG A 1 192 ? 3.472 -0.549 12.692 1.00 98.00 192 ARG A CA 1
ATOM 1470 C C . ARG A 1 192 ? 3.323 0.488 13.797 1.00 98.00 192 ARG A C 1
ATOM 1472 O O . ARG A 1 192 ? 2.930 0.170 14.919 1.00 98.00 192 ARG A O 1
ATOM 1479 N N . ARG A 1 193 ? 3.602 1.765 13.501 1.00 97.44 193 ARG A N 1
ATOM 1480 C CA . ARG A 1 193 ? 3.416 2.854 14.471 1.00 97.44 193 ARG A CA 1
ATOM 1481 C C . ARG A 1 193 ? 1.948 3.048 14.852 1.00 97.44 193 ARG A C 1
ATOM 1483 O O . ARG A 1 193 ? 1.695 3.362 16.021 1.00 97.44 193 ARG A O 1
ATOM 1490 N N . GLY A 1 194 ? 1.029 2.904 13.897 1.00 96.38 194 GLY A N 1
ATOM 1491 C CA . GLY A 1 194 ? -0.418 2.932 14.105 1.00 96.38 194 GLY A CA 1
ATOM 1492 C C . GLY A 1 194 ? -0.865 1.826 15.056 1.00 96.38 194 GLY A C 1
ATOM 1493 O O . GLY A 1 194 ? -1.428 2.136 16.106 1.00 96.38 194 GLY A O 1
ATOM 1494 N N . LEU A 1 195 ? -0.492 0.582 14.743 1.00 97.81 195 LEU A N 1
ATOM 1495 C CA . LEU A 1 195 ? -0.767 -0.615 15.541 1.00 97.81 195 LEU A CA 1
ATOM 1496 C C . LEU A 1 195 ? -0.237 -0.477 16.975 1.00 97.81 195 LEU A C 1
ATOM 1498 O O . LEU A 1 195 ? -1.010 -0.421 17.929 1.00 97.81 195 LEU A O 1
ATOM 1502 N N . ARG A 1 196 ? 1.078 -0.269 17.137 1.00 97.19 196 ARG A N 1
ATOM 1503 C CA . ARG A 1 196 ? 1.734 -0.106 18.453 1.00 97.19 196 ARG A CA 1
ATOM 1504 C C . ARG A 1 196 ? 1.222 1.092 19.254 1.00 97.19 196 ARG A C 1
ATOM 1506 O O . ARG A 1 196 ? 1.525 1.240 20.435 1.00 97.19 196 ARG A O 1
ATOM 1513 N N . GLY A 1 197 ? 0.521 2.020 18.604 1.00 94.69 197 GLY A N 1
ATOM 1514 C CA . GLY A 1 197 ? -0.119 3.139 19.278 1.00 94.69 197 GLY A CA 1
ATOM 1515 C C . GLY A 1 197 ? -1.285 2.717 20.165 1.00 94.69 197 GLY A C 1
ATOM 1516 O O . GLY A 1 197 ? -1.566 3.445 21.114 1.00 94.69 197 GLY A O 1
ATOM 1517 N N . GLY A 1 198 ? -1.948 1.595 19.864 1.00 92.69 198 GLY A N 1
ATOM 1518 C CA . GLY A 1 198 ? -3.083 1.069 20.628 1.00 92.69 198 GLY A CA 1
ATOM 1519 C C . GLY A 1 198 ? -4.302 1.996 20.668 1.00 92.69 198 GLY A C 1
ATOM 1520 O O . GLY A 1 198 ? -5.109 1.905 21.588 1.00 92.69 198 GLY A O 1
ATOM 1521 N N . ARG A 1 199 ? -4.397 2.945 19.725 1.00 94.94 199 ARG A N 1
ATOM 1522 C CA . ARG A 1 199 ? -5.475 3.950 19.663 1.00 94.94 199 ARG A CA 1
ATOM 1523 C C . ARG A 1 199 ? -6.523 3.655 18.601 1.00 94.94 199 ARG A C 1
ATOM 1525 O O . ARG A 1 199 ? -7.588 4.247 18.665 1.00 94.94 199 ARG A O 1
ATOM 1532 N N . TYR A 1 200 ? -6.194 2.808 17.633 1.00 97.50 200 TYR A N 1
ATOM 1533 C CA . TYR A 1 200 ? -7.035 2.557 16.475 1.00 97.50 200 TYR A CA 1
ATOM 1534 C C . TYR A 1 200 ? -7.616 1.151 16.546 1.00 97.50 200 TYR A C 1
ATOM 1536 O O . TYR A 1 200 ? -6.923 0.210 16.918 1.00 97.50 200 TYR A O 1
ATOM 1544 N N . GLU A 1 201 ? -8.879 1.028 16.171 1.00 97.81 201 GLU A N 1
ATOM 1545 C CA . GLU A 1 201 ? -9.556 -0.235 15.889 1.00 97.81 201 GLU A CA 1
ATOM 1546 C C . GLU A 1 201 ? -9.176 -0.757 14.496 1.00 97.81 201 GLU A C 1
ATOM 1548 O O . GLU A 1 201 ? -9.172 -1.966 14.269 1.00 97.81 201 GLU A O 1
ATOM 1553 N N . LEU A 1 202 ? -8.825 0.152 13.576 1.00 98.19 202 LEU A N 1
ATOM 1554 C CA . LEU A 1 202 ? -8.431 -0.151 12.203 1.00 98.19 202 LEU A CA 1
ATOM 1555 C C . LEU A 1 202 ? -7.176 0.633 11.792 1.00 98.19 202 LEU A C 1
ATOM 1557 O O . LEU A 1 202 ? -7.125 1.862 11.867 1.00 98.19 202 LEU A O 1
ATOM 1561 N N . VAL A 1 203 ? -6.180 -0.077 11.271 1.00 98.25 203 VAL A N 1
ATOM 1562 C CA . VAL A 1 203 ? -5.020 0.507 10.591 1.00 98.25 203 VAL A CA 1
ATOM 1563 C C . VAL A 1 203 ? -5.045 0.031 9.147 1.00 98.25 203 VAL A C 1
ATOM 1565 O O . VAL A 1 203 ? -4.816 -1.144 8.896 1.00 98.25 203 VAL A O 1
ATOM 1568 N N . PHE A 1 204 ? -5.305 0.928 8.200 1.00 97.56 204 PHE A N 1
ATOM 1569 C CA . PHE A 1 204 ? -5.258 0.610 6.774 1.00 97.56 204 PHE A CA 1
ATOM 1570 C C . PHE A 1 204 ? -4.039 1.292 6.161 1.00 97.56 204 PHE A C 1
ATOM 1572 O O . PHE A 1 204 ? -3.971 2.521 6.096 1.00 97.56 204 PHE A O 1
ATOM 1579 N N . ALA A 1 205 ? -3.068 0.505 5.716 1.00 95.44 205 ALA A N 1
ATOM 1580 C CA . ALA A 1 205 ? -1.894 0.994 5.011 1.00 95.44 205 ALA A CA 1
ATOM 1581 C C . ALA A 1 205 ? -1.851 0.441 3.595 1.00 95.44 205 ALA A C 1
ATOM 1583 O O . ALA A 1 205 ? -2.329 -0.657 3.349 1.00 95.44 205 ALA A O 1
ATOM 1584 N N . TYR A 1 206 ? -1.272 1.207 2.680 1.00 92.75 206 TYR A N 1
ATOM 1585 C CA . TYR A 1 206 ? -1.119 0.831 1.284 1.00 92.75 206 TYR A CA 1
ATOM 1586 C C . TYR A 1 206 ? 0.307 1.098 0.806 1.00 92.75 206 TYR A C 1
ATOM 1588 O O . TYR A 1 206 ? 0.927 2.087 1.210 1.00 92.75 206 TYR A O 1
ATOM 1596 N N . THR A 1 207 ? 0.816 0.243 -0.079 1.00 90.56 207 THR A N 1
ATOM 1597 C CA . THR A 1 207 ? 2.030 0.502 -0.849 1.00 90.56 207 THR A CA 1
ATOM 1598 C C . THR A 1 207 ? 1.887 0.056 -2.301 1.00 90.56 207 THR A C 1
ATOM 1600 O O . THR A 1 207 ? 1.387 -1.029 -2.577 1.00 90.56 207 THR A O 1
ATOM 1603 N N . SER A 1 208 ? 2.403 0.886 -3.207 1.00 86.19 208 SER A N 1
ATOM 1604 C CA . SER A 1 208 ? 2.545 0.621 -4.644 1.00 86.19 208 SER A CA 1
ATOM 1605 C C . SER A 1 208 ? 3.925 0.068 -5.029 1.00 86.19 208 SER A C 1
ATOM 1607 O O . SER A 1 208 ? 4.285 0.055 -6.201 1.00 86.19 208 SER A O 1
ATOM 1609 N N . GLY A 1 209 ? 4.743 -0.338 -4.048 1.00 87.56 209 GLY A N 1
ATOM 1610 C CA . GLY A 1 209 ? 6.145 -0.700 -4.277 1.00 87.56 209 GLY A CA 1
ATOM 1611 C C . GLY A 1 209 ? 6.333 -1.794 -5.331 1.00 87.56 209 GLY A C 1
ATOM 1612 O O . GLY A 1 209 ? 7.134 -1.608 -6.243 1.00 87.56 209 GLY A O 1
ATOM 1613 N N . LEU A 1 210 ? 5.576 -2.895 -5.236 1.00 88.19 210 LEU A N 1
ATOM 1614 C CA . LEU A 1 210 ? 5.680 -4.011 -6.185 1.00 88.19 210 LEU A CA 1
ATOM 1615 C C . LEU A 1 210 ? 5.177 -3.638 -7.583 1.00 88.19 210 LEU A C 1
ATOM 1617 O O . LEU A 1 210 ? 5.855 -3.958 -8.553 1.00 88.19 210 LEU A O 1
ATOM 1621 N N . ASP A 1 211 ? 4.057 -2.922 -7.683 1.00 85.62 211 ASP A N 1
ATOM 1622 C CA . ASP A 1 211 ? 3.510 -2.431 -8.956 1.00 85.62 211 ASP A CA 1
ATOM 1623 C C . ASP A 1 211 ? 4.518 -1.560 -9.724 1.00 85.62 211 ASP A C 1
ATOM 1625 O O . ASP A 1 211 ? 4.901 -1.861 -10.859 1.00 85.62 211 ASP A O 1
ATOM 1629 N N . LEU A 1 212 ? 5.060 -0.536 -9.055 1.00 83.81 212 LEU A N 1
ATOM 1630 C CA . LEU A 1 212 ? 6.057 0.355 -9.646 1.00 83.81 212 LEU A CA 1
ATOM 1631 C C . LEU A 1 212 ? 7.298 -0.415 -10.109 1.00 83.81 212 LEU A C 1
ATOM 1633 O O . LEU A 1 212 ? 7.762 -0.218 -11.233 1.00 83.81 212 LEU A O 1
ATOM 1637 N N . ILE A 1 213 ? 7.822 -1.308 -9.263 1.00 86.75 213 ILE A N 1
ATOM 1638 C CA . ILE A 1 213 ? 8.976 -2.153 -9.594 1.00 86.75 213 ILE A CA 1
ATOM 1639 C C . ILE A 1 213 ? 8.656 -3.051 -10.794 1.00 86.75 213 ILE A C 1
ATOM 1641 O O . ILE A 1 213 ? 9.478 -3.147 -11.709 1.00 86.75 213 ILE A O 1
ATOM 1645 N N . GLY A 1 214 ? 7.474 -3.665 -10.838 1.00 83.69 214 GLY A N 1
ATOM 1646 C CA . GLY A 1 214 ? 7.029 -4.538 -11.925 1.00 83.69 214 GLY A CA 1
ATOM 1647 C C . GLY A 1 214 ? 7.034 -3.845 -13.289 1.00 83.69 214 GLY A C 1
ATOM 1648 O O . GLY A 1 214 ? 7.524 -4.415 -14.266 1.00 83.69 214 GLY A O 1
ATOM 1649 N N . HIS A 1 215 ? 6.611 -2.579 -13.343 1.00 82.44 215 HIS A N 1
ATOM 1650 C CA . HIS A 1 215 ? 6.618 -1.776 -14.569 1.00 82.44 215 HIS A CA 1
ATOM 1651 C C . HIS A 1 215 ? 8.013 -1.568 -15.184 1.00 82.44 215 HIS A C 1
ATOM 1653 O O . HIS A 1 215 ? 8.129 -1.433 -16.401 1.00 82.44 215 HIS A O 1
ATOM 1659 N N . VAL A 1 216 ? 9.072 -1.551 -14.369 1.00 80.25 216 VAL A N 1
ATOM 1660 C CA . VAL A 1 216 ? 10.455 -1.300 -14.823 1.00 80.25 216 VAL A CA 1
ATOM 1661 C C . VAL A 1 216 ? 11.270 -2.584 -14.954 1.00 80.25 216 VAL A C 1
ATOM 1663 O O . VAL A 1 216 ? 12.160 -2.688 -15.798 1.00 80.25 216 VAL A O 1
ATOM 1666 N N . THR A 1 217 ? 11.005 -3.570 -14.102 1.00 82.50 217 THR A N 1
ATOM 1667 C CA . THR A 1 217 ? 11.902 -4.714 -13.906 1.00 82.50 217 THR A CA 1
ATOM 1668 C C . THR A 1 217 ? 11.451 -5.971 -14.637 1.00 82.50 217 THR A C 1
ATOM 1670 O O . THR A 1 217 ? 11.968 -7.042 -14.334 1.00 82.50 217 THR A O 1
ATOM 1673 N N . TYR A 1 218 ? 10.543 -5.875 -15.619 1.00 77.25 218 TYR A N 1
ATOM 1674 C CA . TYR A 1 218 ? 9.997 -7.023 -16.368 1.00 77.25 218 TYR A CA 1
ATOM 1675 C C . TYR A 1 218 ? 11.079 -8.016 -16.847 1.00 77.25 218 TYR A C 1
ATOM 1677 O O . TYR A 1 218 ? 10.963 -9.221 -16.637 1.00 77.25 218 TYR A O 1
ATOM 1685 N N . ASP A 1 219 ? 12.184 -7.505 -17.402 1.00 82.75 219 ASP A N 1
ATOM 1686 C CA . ASP A 1 219 ? 13.312 -8.309 -17.903 1.00 82.75 219 ASP A CA 1
ATOM 1687 C C . ASP A 1 219 ? 14.407 -8.589 -16.844 1.00 82.75 219 ASP A C 1
ATOM 1689 O O . ASP A 1 219 ? 15.484 -9.102 -17.163 1.00 82.75 219 ASP A O 1
ATOM 1693 N N . LEU A 1 220 ? 14.156 -8.256 -15.573 1.00 89.88 220 LEU A N 1
ATOM 1694 C CA . LEU A 1 220 ? 15.069 -8.388 -14.430 1.00 89.88 220 LEU A CA 1
ATOM 1695 C C . LEU A 1 220 ? 14.447 -9.272 -13.327 1.00 89.88 220 LEU A C 1
ATOM 1697 O O . LEU A 1 220 ? 14.153 -8.788 -12.231 1.00 89.88 220 LEU A O 1
ATOM 1701 N N . PRO A 1 221 ? 14.277 -10.587 -13.567 1.00 90.00 221 PRO A N 1
ATOM 1702 C CA . PRO A 1 221 ? 13.555 -11.482 -12.656 1.00 90.00 221 PRO A CA 1
ATOM 1703 C C . PRO A 1 221 ? 14.196 -11.614 -11.267 1.00 90.00 221 PRO A C 1
ATOM 1705 O O . PRO A 1 221 ? 13.497 -11.865 -10.290 1.00 90.00 221 PRO A O 1
ATOM 1708 N N . ASP A 1 222 ? 15.514 -11.438 -11.152 1.00 93.75 222 ASP A N 1
ATOM 1709 C CA . ASP A 1 222 ? 16.188 -11.467 -9.848 1.00 93.75 222 ASP A CA 1
ATOM 1710 C C . ASP A 1 222 ? 15.864 -10.223 -9.007 1.00 93.75 222 ASP A C 1
ATOM 1712 O O . ASP A 1 222 ? 15.743 -10.330 -7.790 1.00 93.75 222 ASP A O 1
ATOM 1716 N N . LEU A 1 223 ? 15.674 -9.062 -9.648 1.00 92.12 223 LEU A N 1
ATOM 1717 C CA . LEU A 1 223 ? 15.298 -7.820 -8.969 1.00 92.12 223 LEU A CA 1
ATOM 1718 C C . LEU A 1 223 ? 13.813 -7.827 -8.581 1.00 92.12 223 LEU A C 1
ATOM 1720 O O . LEU A 1 223 ? 13.467 -7.385 -7.490 1.00 92.12 223 LEU A O 1
ATOM 1724 N N . GLN A 1 224 ? 12.951 -8.412 -9.422 1.00 89.81 224 GLN A N 1
ATOM 1725 C CA . GLN A 1 224 ? 11.560 -8.695 -9.050 1.00 89.81 224 GLN A CA 1
ATOM 1726 C C . GLN A 1 224 ? 11.487 -9.624 -7.838 1.00 89.81 224 GLN A C 1
ATOM 1728 O O . GLN A 1 224 ? 10.784 -9.318 -6.881 1.00 89.81 224 GLN A O 1
ATOM 1733 N N . ARG A 1 225 ? 12.239 -10.735 -7.842 1.00 92.81 225 ARG A N 1
ATOM 1734 C CA . ARG A 1 225 ? 12.252 -11.665 -6.704 1.00 92.81 225 ARG A CA 1
ATOM 1735 C C . ARG A 1 225 ? 12.722 -10.976 -5.422 1.00 92.81 225 ARG A C 1
ATOM 1737 O O . ARG A 1 225 ? 12.067 -11.131 -4.401 1.00 92.81 225 ARG A O 1
ATOM 1744 N N . ALA A 1 226 ? 13.781 -10.166 -5.496 1.00 95.81 226 ALA A N 1
ATOM 1745 C CA . ALA A 1 226 ? 14.258 -9.392 -4.350 1.00 95.81 226 ALA A CA 1
ATOM 1746 C C . ALA A 1 226 ? 13.172 -8.462 -3.774 1.00 95.81 226 ALA A C 1
ATOM 1748 O O . ALA A 1 226 ? 13.034 -8.370 -2.557 1.00 95.81 226 ALA A O 1
ATOM 1749 N N . ALA A 1 227 ? 12.349 -7.846 -4.632 1.00 94.69 227 ALA A N 1
ATOM 1750 C CA . ALA A 1 227 ? 11.230 -7.016 -4.184 1.00 94.69 227 ALA A CA 1
ATOM 1751 C C . ALA A 1 227 ? 10.214 -7.822 -3.360 1.00 94.69 227 ALA A C 1
ATOM 1753 O O . ALA A 1 227 ? 9.758 -7.364 -2.315 1.00 94.69 227 ALA A O 1
ATOM 1754 N N . TYR A 1 228 ? 9.865 -9.029 -3.815 1.00 95.19 228 TYR A N 1
ATOM 1755 C CA . TYR A 1 228 ? 8.938 -9.911 -3.102 1.00 95.19 228 TYR A CA 1
ATOM 1756 C C . TYR A 1 228 ? 9.534 -10.403 -1.778 1.00 95.19 228 TYR A C 1
ATOM 1758 O O . TYR A 1 228 ? 8.840 -10.361 -0.762 1.00 95.19 228 TYR A O 1
ATOM 1766 N N . ASP A 1 229 ? 10.816 -10.781 -1.774 1.00 97.19 229 ASP A N 1
ATOM 1767 C CA . ASP A 1 229 ? 11.545 -11.191 -0.568 1.00 97.19 229 ASP A CA 1
ATOM 1768 C C . ASP A 1 229 ? 11.524 -10.074 0.499 1.00 97.19 229 ASP A C 1
ATOM 1770 O O . ASP A 1 229 ? 11.201 -10.316 1.664 1.00 97.19 229 ASP A O 1
ATOM 1774 N N . GLU A 1 230 ? 11.813 -8.827 0.112 1.00 97.69 230 GLU A N 1
ATOM 1775 C CA . GLU A 1 230 ? 11.825 -7.694 1.046 1.00 97.69 230 GLU A CA 1
ATOM 1776 C C . GLU A 1 230 ? 10.418 -7.282 1.510 1.00 97.69 230 GLU A C 1
ATOM 1778 O O . GLU A 1 230 ? 10.220 -6.945 2.681 1.00 97.69 230 GLU A O 1
ATOM 1783 N N . ILE A 1 231 ? 9.411 -7.321 0.629 1.00 97.12 231 ILE A N 1
ATOM 1784 C CA . ILE A 1 231 ? 8.023 -7.043 1.025 1.00 97.12 231 ILE A CA 1
ATOM 1785 C C . ILE A 1 231 ? 7.508 -8.120 1.989 1.00 97.12 231 ILE A C 1
ATOM 1787 O O . ILE A 1 231 ? 6.825 -7.773 2.957 1.00 97.12 231 ILE A O 1
ATOM 1791 N N . ASP A 1 232 ? 7.869 -9.394 1.797 1.00 97.19 232 ASP A N 1
ATOM 1792 C CA . ASP A 1 232 ? 7.578 -10.451 2.770 1.00 97.19 232 ASP A CA 1
ATOM 1793 C C . ASP A 1 232 ? 8.208 -10.147 4.134 1.00 97.19 232 ASP A C 1
ATOM 1795 O O . ASP A 1 232 ? 7.515 -10.219 5.153 1.00 97.19 232 ASP A O 1
ATOM 1799 N N . GLU A 1 233 ? 9.479 -9.731 4.164 1.00 98.00 233 GLU A N 1
ATOM 1800 C CA . GLU A 1 233 ? 10.159 -9.346 5.404 1.00 98.00 233 GLU A CA 1
ATOM 1801 C C . GLU A 1 233 ? 9.427 -8.189 6.097 1.00 98.00 233 GLU A C 1
ATOM 1803 O O . GLU A 1 233 ? 9.120 -8.272 7.290 1.00 98.00 233 GLU A O 1
ATOM 1808 N N . PHE A 1 234 ? 9.060 -7.138 5.361 1.00 97.81 234 PHE A N 1
ATOM 1809 C CA . PHE A 1 234 ? 8.340 -5.991 5.916 1.00 97.81 234 PHE A CA 1
ATOM 1810 C C . PHE A 1 234 ? 6.971 -6.381 6.491 1.00 97.81 234 PHE A C 1
ATOM 1812 O O . PHE A 1 234 ? 6.594 -5.925 7.579 1.00 97.81 234 PHE A O 1
ATOM 1819 N N . VAL A 1 235 ? 6.223 -7.240 5.795 1.00 96.88 235 VAL A N 1
ATOM 1820 C CA . VAL A 1 235 ? 4.946 -7.770 6.295 1.00 96.88 235 VAL A CA 1
ATOM 1821 C C . VAL A 1 235 ? 5.179 -8.659 7.518 1.00 96.88 235 VAL A C 1
ATOM 1823 O O . VAL A 1 235 ? 4.419 -8.574 8.484 1.00 96.88 235 VAL A O 1
ATOM 1826 N N . GLY A 1 236 ? 6.255 -9.446 7.541 1.00 97.00 236 GLY A N 1
ATOM 1827 C CA . GLY A 1 236 ? 6.679 -10.238 8.694 1.00 97.00 236 GLY A CA 1
ATOM 1828 C C . GLY A 1 236 ? 7.004 -9.385 9.921 1.00 97.00 236 GLY A C 1
ATOM 1829 O O . GLY A 1 236 ? 6.581 -9.708 11.033 1.00 97.00 236 GLY A O 1
ATOM 1830 N N . GLU A 1 237 ? 7.678 -8.248 9.742 1.00 97.69 237 GLU A N 1
ATOM 1831 C CA . GLU A 1 237 ? 7.936 -7.295 10.824 1.00 97.69 237 GLU A CA 1
ATOM 1832 C C . GLU A 1 237 ? 6.654 -6.665 11.380 1.00 97.69 237 GLU A C 1
ATOM 1834 O O . GLU A 1 237 ? 6.555 -6.431 12.588 1.00 97.69 237 GLU A O 1
ATOM 1839 N N . LEU A 1 238 ? 5.682 -6.366 10.512 1.00 97.62 238 LEU A N 1
ATOM 1840 C CA . LEU A 1 238 ? 4.365 -5.877 10.916 1.00 97.62 238 LEU A CA 1
ATOM 1841 C C . LEU A 1 238 ? 3.578 -6.959 11.657 1.00 97.62 238 LEU A C 1
ATOM 1843 O O . LEU A 1 238 ? 3.007 -6.687 12.710 1.00 97.62 238 LEU A O 1
ATOM 1847 N N . ARG A 1 239 ? 3.596 -8.195 11.152 1.00 96.19 239 ARG A N 1
ATOM 1848 C CA . ARG A 1 239 ? 2.988 -9.355 11.809 1.00 96.19 239 ARG A CA 1
ATOM 1849 C C . ARG A 1 239 ? 3.588 -9.594 13.194 1.00 96.19 239 ARG A C 1
ATOM 1851 O O . ARG A 1 239 ? 2.856 -9.905 14.127 1.00 96.19 239 ARG A O 1
ATOM 1858 N N . GLY A 1 240 ? 4.899 -9.411 13.341 1.00 96.88 240 GLY A N 1
ATOM 1859 C CA . GLY A 1 240 ? 5.606 -9.533 14.617 1.00 96.88 240 GLY A CA 1
ATOM 1860 C C . GLY A 1 240 ? 5.201 -8.501 15.677 1.00 96.88 240 GLY A C 1
ATOM 1861 O O . GLY A 1 240 ? 5.543 -8.681 16.844 1.00 96.88 240 GLY A O 1
ATOM 1862 N N . ASP A 1 241 ? 4.478 -7.445 15.292 1.00 97.50 241 ASP A N 1
ATOM 1863 C CA . ASP A 1 241 ? 3.969 -6.417 16.204 1.00 97.50 241 ASP A CA 1
ATOM 1864 C C . ASP A 1 241 ? 2.537 -6.680 16.701 1.00 97.50 241 ASP A C 1
ATOM 1866 O O . ASP A 1 241 ? 2.062 -5.921 17.546 1.00 97.50 241 ASP A O 1
ATOM 1870 N N . LEU A 1 242 ? 1.844 -7.697 16.174 1.00 96.62 242 LEU A N 1
ATOM 1871 C CA . LEU A 1 242 ? 0.465 -8.034 16.549 1.00 96.62 242 LEU A CA 1
ATOM 1872 C C . LEU A 1 242 ? 0.402 -8.677 17.941 1.00 96.62 242 LEU A C 1
ATOM 1874 O O . LEU A 1 242 ? 1.178 -9.587 18.247 1.00 96.62 242 LEU A O 1
ATOM 1878 N N . ASP A 1 243 ? -0.579 -8.270 18.748 1.00 95.56 243 ASP A N 1
ATOM 1879 C CA . ASP A 1 243 ? -0.946 -8.974 19.980 1.00 95.56 243 ASP A CA 1
ATOM 1880 C C . ASP A 1 243 ? -1.929 -10.134 19.692 1.00 95.56 243 ASP A C 1
ATOM 1882 O O . ASP A 1 243 ? -2.514 -10.228 18.615 1.00 95.56 243 ASP A O 1
ATOM 1886 N N . GLU A 1 244 ? -2.184 -11.009 20.679 1.00 91.81 244 GLU A N 1
ATOM 1887 C CA . GLU A 1 244 ? -3.069 -12.194 20.542 1.00 91.81 244 GLU A CA 1
ATOM 1888 C C . GLU A 1 244 ? -4.499 -11.890 20.051 1.00 91.81 244 GLU A C 1
ATOM 1890 O O . GLU A 1 244 ? -5.208 -12.798 19.621 1.00 91.81 244 GLU A O 1
ATOM 1895 N N . GLY A 1 245 ? -4.950 -10.640 20.168 1.00 92.50 245 GLY A N 1
ATOM 1896 C CA . GLY A 1 245 ? -6.286 -10.206 19.763 1.00 92.50 245 GLY A CA 1
ATOM 1897 C C . GLY A 1 245 ? -6.309 -9.306 18.532 1.00 92.50 245 GLY A C 1
ATOM 1898 O O . GLY A 1 245 ? -7.349 -8.700 18.292 1.00 92.50 245 GLY A O 1
ATOM 1899 N N . ASP A 1 246 ? -5.192 -9.147 17.826 1.00 96.62 246 ASP A N 1
ATOM 1900 C CA . ASP A 1 246 ? -5.108 -8.353 16.602 1.00 96.62 246 ASP A CA 1
ATOM 1901 C C . ASP A 1 246 ? -5.129 -9.258 15.363 1.00 96.62 246 ASP A C 1
ATOM 1903 O O . ASP A 1 246 ? -4.778 -10.436 15.424 1.00 96.62 246 ASP A O 1
ATOM 1907 N N . GLU A 1 247 ? -5.539 -8.702 14.225 1.00 95.31 247 GLU A N 1
ATOM 1908 C CA . GLU A 1 247 ? -5.610 -9.423 12.950 1.00 95.31 247 GLU A CA 1
ATOM 1909 C C . GLU A 1 247 ? -4.863 -8.652 11.861 1.00 95.31 247 GLU A C 1
ATOM 1911 O O . GLU A 1 247 ? -4.949 -7.426 11.795 1.00 95.31 247 GLU A O 1
ATOM 1916 N N . LEU A 1 248 ? -4.149 -9.369 10.988 1.00 95.25 248 LEU A N 1
ATOM 1917 C CA . LEU A 1 248 ? -3.508 -8.813 9.796 1.00 95.25 248 LEU A CA 1
ATOM 1918 C C . LEU A 1 248 ? -4.151 -9.405 8.546 1.00 95.25 248 LEU A C 1
ATOM 1920 O O . LEU A 1 248 ? -4.210 -10.624 8.389 1.00 95.25 248 LEU A O 1
ATOM 1924 N N . LEU A 1 249 ? -4.581 -8.523 7.650 1.00 93.31 249 LEU A N 1
ATOM 1925 C CA . LEU A 1 249 ? -5.181 -8.851 6.368 1.00 93.31 249 LEU A CA 1
ATOM 1926 C C . LEU A 1 249 ? -4.388 -8.182 5.231 1.00 93.31 249 LEU A C 1
ATOM 1928 O O . LEU A 1 249 ? -4.570 -6.988 4.976 1.00 93.31 249 LEU A O 1
ATOM 1932 N N . PRO A 1 250 ? -3.516 -8.924 4.534 1.00 90.75 250 PRO A N 1
ATOM 1933 C CA . PRO A 1 250 ? -2.956 -8.505 3.263 1.00 90.75 250 PRO A CA 1
ATOM 1934 C C . PRO A 1 250 ? -4.063 -8.486 2.210 1.00 90.75 250 PRO A C 1
ATOM 1936 O O . PRO A 1 250 ? -4.808 -9.457 2.061 1.00 90.75 250 PRO A O 1
ATOM 1939 N N . VAL A 1 251 ? -4.179 -7.374 1.494 1.00 88.62 251 VAL A N 1
ATOM 1940 C CA . VAL A 1 251 ? -5.132 -7.204 0.395 1.00 88.62 251 VAL A CA 1
ATOM 1941 C C . VAL A 1 251 ? -4.354 -6.772 -0.831 1.00 88.62 251 VAL A C 1
ATOM 1943 O O . VAL A 1 251 ? -3.509 -5.884 -0.755 1.00 88.62 251 VAL A O 1
ATOM 1946 N N . SER A 1 252 ? -4.639 -7.403 -1.960 1.00 85.31 252 SER A N 1
ATOM 1947 C CA . SER A 1 252 ? -4.014 -7.074 -3.231 1.00 85.31 252 SER A CA 1
ATOM 1948 C C . SER A 1 252 ? -4.969 -7.344 -4.386 1.00 85.31 252 SER A C 1
ATOM 1950 O O . SER A 1 252 ? -5.974 -8.044 -4.228 1.00 85.31 252 SER A O 1
ATOM 1952 N N . TYR A 1 253 ? -4.621 -6.802 -5.542 1.00 73.62 253 TYR A N 1
ATOM 1953 C CA . TYR A 1 253 ? -5.149 -7.174 -6.839 1.00 73.62 253 TYR A CA 1
ATOM 1954 C C . TYR A 1 253 ? -3.971 -7.320 -7.808 1.00 73.62 253 TYR A C 1
ATOM 1956 O O . TYR A 1 253 ? -2.895 -6.773 -7.582 1.00 73.62 253 TYR A O 1
ATOM 1964 N N . THR A 1 254 ? -4.183 -8.069 -8.882 1.00 65.88 254 THR A N 1
ATOM 1965 C CA . THR A 1 254 ? -3.237 -8.173 -9.992 1.00 65.88 254 THR A CA 1
ATOM 1966 C C . THR A 1 254 ? -4.013 -8.183 -11.305 1.00 65.88 254 THR A C 1
ATOM 1968 O O . THR A 1 254 ? -5.210 -8.498 -11.321 1.00 65.88 254 THR A O 1
ATOM 1971 N N . HIS A 1 255 ? -3.336 -7.851 -12.397 1.00 60.47 255 HIS A N 1
ATOM 1972 C CA . HIS A 1 255 ? -3.844 -8.079 -13.744 1.00 60.47 255 HIS A CA 1
ATOM 1973 C C . HIS A 1 255 ? -3.694 -9.574 -14.082 1.00 60.47 255 HIS A C 1
ATOM 1975 O O . HIS A 1 255 ? -2.657 -10.167 -13.790 1.00 60.47 255 HIS A O 1
ATOM 1981 N N . LEU A 1 256 ? -4.739 -10.191 -14.648 1.00 41.00 256 LEU A N 1
ATOM 1982 C CA . LEU A 1 256 ? -4.693 -11.560 -15.193 1.00 41.00 256 LEU A CA 1
ATOM 1983 C C . LEU A 1 256 ? -4.302 -11.551 -16.673 1.00 41.00 256 LEU A C 1
ATOM 1985 O O . LEU A 1 256 ? -4.764 -10.629 -17.383 1.00 41.00 256 LEU A O 1
#

Organism: NCBI:txid797114

Secondary structure (DSSP, 8-state):
--EEEEEETT--TTT--TTT-TTTS-S---PPPPP--TTSS--HHHHHHHHHH---HHHH---TTS-TT-SS-HHHHHHHHHHHHHS-HHHHHHHHHHHHHHS---TT--BTHHHHHTT---TTTTS-EEEES-TT-BS-TTSPPHHHHHHHH-GGGSEE-TTSTTSEE-S-HHHHHHHHHHHHHHHHHHHHHHHTTT--SEEEEEE-HHHHHHHHHTT-HHHHHHHHHHHHHHHHHHHTT--TT-EEEEE-----